Protein AF-A0A1I5VIM6-F1 (afdb_monomer_lite)

pLDDT: mean 73.92, std 21.59, range [34.12, 97.31]

Structure (mmCIF, N/CA/C/O backbone):
data_AF-A0A1I5VIM6-F1
#
_entry.id   AF-A0A1I5VIM6-F1
#
loop_
_atom_site.group_PDB
_atom_site.id
_atom_site.type_symbol
_atom_site.label_atom_id
_atom_site.label_alt_id
_atom_site.label_comp_id
_atom_site.label_asym_id
_atom_site.label_entity_id
_atom_site.label_seq_id
_atom_site.pdbx_PDB_ins_code
_atom_site.Cartn_x
_atom_site.Cartn_y
_atom_site.Cartn_z
_atom_site.occupancy
_atom_site.B_iso_or_equiv
_atom_site.auth_seq_id
_atom_site.auth_comp_id
_atom_site.auth_asym_id
_atom_site.auth_atom_id
_atom_site.pdbx_PDB_model_num
ATOM 1 N N . MET A 1 1 ? -7.276 3.120 16.517 1.00 84.69 1 MET A N 1
ATOM 2 C CA . MET A 1 1 ? -7.387 2.021 15.527 1.00 84.69 1 MET A CA 1
ATOM 3 C C . MET A 1 1 ? -6.104 1.206 15.593 1.00 84.69 1 MET A C 1
ATOM 5 O O . MET A 1 1 ? -5.106 1.748 16.045 1.00 84.69 1 MET A O 1
ATOM 9 N N . LYS A 1 2 ? -6.119 -0.068 15.201 1.00 88.75 2 LYS A N 1
ATOM 10 C CA . LYS A 1 2 ? -4.911 -0.875 14.999 1.00 88.75 2 LYS A CA 1
ATOM 11 C C . LYS A 1 2 ? -4.543 -0.821 13.518 1.00 88.75 2 LYS A C 1
ATOM 13 O O . LYS A 1 2 ? -5.418 -1.045 12.683 1.00 88.75 2 LYS A O 1
ATOM 18 N N . ALA A 1 3 ? -3.283 -0.518 13.225 1.00 92.56 3 ALA A N 1
ATOM 19 C CA . ALA A 1 3 ? -2.718 -0.629 11.888 1.00 92.56 3 ALA A CA 1
ATOM 20 C C . ALA A 1 3 ? -2.091 -2.015 11.710 1.00 92.56 3 ALA A C 1
ATOM 22 O O . ALA A 1 3 ? -1.462 -2.534 12.633 1.00 92.56 3 ALA A O 1
ATOM 23 N N . ILE A 1 4 ? -2.275 -2.598 10.534 1.00 93.94 4 ILE A N 1
ATOM 24 C CA . ILE A 1 4 ? -1.545 -3.764 10.049 1.00 93.94 4 ILE A CA 1
ATOM 25 C C . ILE A 1 4 ? -0.863 -3.317 8.773 1.00 93.94 4 ILE A C 1
ATOM 27 O O . ILE A 1 4 ? -1.531 -2.793 7.883 1.00 93.94 4 ILE A O 1
ATOM 31 N N . VAL A 1 5 ? 0.451 -3.475 8.714 1.00 94.44 5 VAL A N 1
ATOM 32 C CA . VAL A 1 5 ? 1.277 -3.005 7.607 1.00 94.44 5 VAL A CA 1
ATOM 33 C C . VAL A 1 5 ? 1.933 -4.215 6.971 1.00 94.44 5 VAL A C 1
ATOM 35 O O . VAL A 1 5 ? 2.454 -5.073 7.670 1.00 94.44 5 VAL A O 1
ATOM 38 N N . SER A 1 6 ? 1.922 -4.280 5.648 1.00 96.00 6 SER A N 1
ATOM 39 C CA . SER A 1 6 ? 2.756 -5.217 4.913 1.00 96.00 6 SER A CA 1
ATOM 40 C C . SER A 1 6 ? 3.332 -4.536 3.686 1.00 96.00 6 SER A C 1
ATOM 42 O O . SER A 1 6 ? 2.654 -3.735 3.036 1.00 96.00 6 SER A O 1
ATOM 44 N N . GLN A 1 7 ? 4.590 -4.844 3.389 1.00 95.00 7 GLN A N 1
ATOM 45 C CA . GLN A 1 7 ? 5.317 -4.247 2.283 1.00 95.00 7 GLN A CA 1
ATOM 46 C C . GLN A 1 7 ? 6.225 -5.282 1.606 1.00 95.00 7 GLN A C 1
ATOM 48 O O . GLN A 1 7 ? 6.807 -6.127 2.288 1.00 95.00 7 GLN A O 1
ATOM 53 N N . LEU A 1 8 ? 6.320 -5.215 0.276 1.00 92.69 8 LEU A N 1
ATOM 54 C CA . LEU A 1 8 ? 7.275 -5.958 -0.547 1.00 92.69 8 LEU A CA 1
ATOM 55 C C . LEU A 1 8 ? 7.907 -5.025 -1.593 1.00 92.69 8 LEU A C 1
ATOM 57 O O . LEU A 1 8 ? 7.161 -4.281 -2.224 1.00 92.69 8 LEU A O 1
ATOM 61 N N . PRO A 1 9 ? 9.226 -5.085 -1.825 1.00 91.00 9 PRO A N 1
ATOM 62 C CA . PRO A 1 9 ? 10.215 -5.819 -1.032 1.00 91.00 9 PRO A CA 1
ATOM 63 C C . PRO A 1 9 ? 10.276 -5.271 0.415 1.00 91.00 9 PRO A C 1
ATOM 65 O O . PRO A 1 9 ? 9.562 -4.312 0.741 1.00 91.00 9 PRO A O 1
ATOM 68 N N . PRO A 1 10 ? 11.052 -5.888 1.329 1.00 88.44 10 PRO A N 1
ATOM 69 C CA . PRO A 1 10 ? 11.246 -5.347 2.670 1.00 88.44 10 PRO A CA 1
ATOM 70 C C . PRO A 1 10 ? 11.600 -3.858 2.634 1.00 88.44 10 PRO A C 1
ATOM 72 O O . PRO A 1 10 ? 12.242 -3.383 1.702 1.00 88.44 10 PRO A O 1
ATOM 75 N N . ALA A 1 11 ? 11.202 -3.116 3.669 1.00 79.06 11 ALA A N 1
ATOM 76 C CA . ALA A 1 11 ? 11.231 -1.655 3.641 1.00 79.06 11 ALA A CA 1
ATOM 77 C C . ALA A 1 11 ? 12.605 -1.031 3.339 1.00 79.06 11 ALA A C 1
ATOM 79 O O . ALA A 1 11 ? 12.637 0.116 2.940 1.00 79.06 11 ALA A O 1
ATOM 80 N N . HIS A 1 12 ? 13.731 -1.727 3.513 1.00 80.81 12 HIS A N 1
ATOM 81 C CA . HIS A 1 12 ? 15.059 -1.193 3.177 1.00 80.81 12 HIS A CA 1
ATOM 82 C C . HIS A 1 12 ? 15.452 -1.381 1.701 1.00 80.81 12 HIS A C 1
ATOM 84 O O . HIS A 1 12 ? 16.364 -0.700 1.237 1.00 80.81 12 HIS A O 1
ATOM 90 N N . ASP A 1 13 ? 14.749 -2.249 0.971 1.00 85.44 13 ASP A N 1
ATOM 91 C CA . ASP A 1 13 ? 15.082 -2.654 -0.400 1.00 85.44 13 ASP A CA 1
ATOM 92 C C . ASP A 1 13 ? 14.225 -1.963 -1.472 1.00 85.44 13 ASP A C 1
ATOM 94 O O . ASP A 1 13 ? 14.556 -2.031 -2.654 1.00 85.44 13 ASP A O 1
ATOM 98 N N . GLY A 1 14 ? 13.127 -1.314 -1.073 1.00 84.94 14 GLY A N 1
ATOM 99 C CA . GLY A 1 14 ? 12.242 -0.567 -1.973 1.00 84.94 14 GLY A CA 1
ATOM 100 C C . GLY A 1 14 ? 12.456 0.945 -1.918 1.00 84.94 14 GLY A C 1
ATOM 101 O O . GLY A 1 14 ? 13.203 1.451 -1.075 1.00 84.94 14 GLY A O 1
ATOM 102 N N . ASP A 1 15 ? 11.724 1.674 -2.748 1.00 87.56 15 ASP A N 1
ATOM 103 C CA . ASP A 1 15 ? 11.517 3.124 -2.709 1.00 87.56 15 ASP A CA 1
ATOM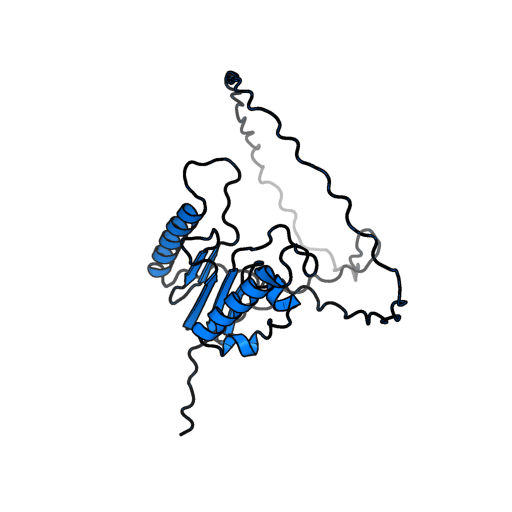 104 C C . ASP A 1 15 ? 10.157 3.502 -2.083 1.00 87.56 15 ASP A C 1
ATOM 106 O O . ASP A 1 15 ? 9.991 4.628 -1.601 1.00 87.56 15 ASP A O 1
ATOM 110 N N . ASP A 1 16 ? 9.209 2.564 -1.997 1.00 90.06 16 ASP A N 1
ATOM 111 C CA . ASP A 1 16 ? 7.975 2.759 -1.228 1.00 90.06 16 ASP A CA 1
ATOM 112 C C . ASP A 1 16 ? 8.258 2.742 0.275 1.00 90.06 16 ASP A C 1
ATOM 114 O O . ASP A 1 16 ? 9.067 1.956 0.774 1.00 90.06 16 ASP A O 1
ATOM 118 N N . ARG A 1 17 ? 7.573 3.577 1.054 1.00 91.69 17 ARG A N 1
ATOM 119 C CA . ARG A 1 17 ? 7.676 3.535 2.521 1.00 91.69 17 ARG A CA 1
ATOM 120 C C . ARG A 1 17 ? 6.315 3.615 3.154 1.00 91.69 17 ARG A C 1
ATOM 122 O O . ARG A 1 17 ? 5.531 4.510 2.854 1.00 91.69 17 ARG A O 1
ATOM 129 N N . VAL A 1 18 ? 6.074 2.723 4.101 1.00 92.12 18 VAL A N 1
ATOM 130 C CA . VAL A 1 18 ? 4.869 2.739 4.911 1.00 92.12 18 VAL A CA 1
ATOM 131 C C . VAL A 1 18 ? 5.243 2.803 6.382 1.00 92.12 18 VAL A C 1
ATOM 133 O O . VAL A 1 18 ? 5.957 1.952 6.904 1.00 92.12 18 VAL A O 1
ATOM 136 N N . LEU A 1 19 ? 4.726 3.816 7.066 1.00 91.25 19 LEU A N 1
ATOM 137 C CA . LEU A 1 19 ? 4.929 4.028 8.491 1.00 91.25 19 LEU A CA 1
ATOM 138 C C . LEU A 1 19 ? 3.571 4.171 9.161 1.00 91.25 19 LEU A C 1
ATOM 140 O O . LEU A 1 19 ? 2.710 4.919 8.699 1.00 91.25 19 LEU A O 1
ATOM 144 N N . ALA A 1 20 ? 3.386 3.476 10.277 1.00 90.88 20 ALA A N 1
ATOM 145 C CA . ALA A 1 20 ? 2.190 3.591 11.093 1.00 90.88 20 ALA A CA 1
ATOM 146 C C . ALA A 1 20 ? 2.539 4.139 12.477 1.00 90.88 20 ALA A C 1
ATOM 148 O O . ALA A 1 20 ? 3.561 3.798 13.071 1.00 90.88 20 ALA A O 1
ATOM 149 N N . THR A 1 21 ? 1.656 4.982 12.996 1.00 87.81 21 THR A N 1
ATOM 150 C CA . THR A 1 21 ? 1.648 5.439 14.386 1.00 87.81 21 THR A CA 1
ATOM 151 C C . THR A 1 21 ? 0.341 4.993 15.040 1.00 87.81 21 THR A C 1
ATOM 153 O O . THR A 1 21 ? -0.525 4.391 14.402 1.00 87.81 21 THR A O 1
ATOM 156 N N . SER A 1 22 ? 0.147 5.309 16.320 1.00 82.00 22 SER A N 1
ATOM 157 C CA . SER A 1 22 ? -1.141 5.077 16.987 1.00 82.00 22 SER A CA 1
ATOM 158 C C . SER A 1 22 ? -2.296 5.902 16.392 1.00 82.00 22 SER A C 1
ATOM 160 O O . SER A 1 22 ? -3.463 5.572 16.623 1.00 82.00 22 SER A O 1
ATOM 162 N N . ARG A 1 23 ? -1.986 6.968 15.636 1.00 81.38 23 ARG A N 1
ATOM 163 C CA . ARG A 1 23 ? -2.950 7.968 15.146 1.00 81.38 23 ARG A CA 1
ATOM 164 C C . ARG A 1 23 ? -2.917 8.208 13.637 1.00 81.38 23 ARG A C 1
ATOM 166 O O . ARG A 1 23 ? -3.886 8.738 13.106 1.00 81.38 23 ARG A O 1
ATOM 173 N N . ALA A 1 24 ? -1.839 7.842 12.955 1.00 87.81 24 ALA A N 1
ATOM 174 C CA . ALA A 1 24 ? -1.634 8.170 11.552 1.00 87.81 24 ALA A CA 1
ATOM 175 C C . ALA A 1 24 ? -0.980 7.020 10.788 1.00 87.81 24 ALA A C 1
ATOM 177 O O . ALA A 1 24 ? -0.289 6.176 11.358 1.00 87.81 24 ALA A O 1
ATOM 178 N N . VAL A 1 25 ? -1.180 7.034 9.476 1.00 91.19 25 VAL A N 1
ATOM 179 C CA . VAL A 1 25 ? -0.428 6.230 8.515 1.00 91.19 25 VAL A CA 1
ATOM 180 C C . VAL A 1 25 ? 0.190 7.197 7.527 1.00 91.19 25 VAL A C 1
ATOM 182 O O . VAL A 1 25 ? -0.490 8.087 7.021 1.00 91.19 25 VAL A O 1
ATOM 185 N N . ILE A 1 26 ? 1.478 7.022 7.275 1.00 93.12 26 ILE A N 1
ATOM 186 C CA . ILE A 1 26 ? 2.239 7.773 6.290 1.00 93.12 26 ILE A CA 1
ATOM 187 C C . ILE A 1 26 ? 2.652 6.766 5.225 1.00 93.12 26 ILE A C 1
ATOM 189 O O . ILE A 1 26 ? 3.297 5.767 5.541 1.00 93.12 26 ILE A O 1
ATOM 193 N N . GLN A 1 27 ? 2.267 7.021 3.979 1.00 93.69 27 GLN A N 1
ATOM 194 C CA . GLN A 1 27 ? 2.709 6.243 2.831 1.00 93.69 27 GLN A CA 1
ATOM 195 C C . GLN A 1 27 ? 3.425 7.161 1.854 1.00 93.69 27 GLN A C 1
ATOM 197 O O . GLN A 1 27 ? 2.898 8.205 1.471 1.00 93.69 27 GLN A O 1
ATOM 202 N N . PHE A 1 28 ? 4.611 6.738 1.454 1.00 93.62 28 PHE A N 1
ATOM 203 C CA . PHE A 1 28 ? 5.340 7.283 0.332 1.00 93.62 28 PHE A CA 1
ATOM 204 C C . PHE A 1 28 ? 5.260 6.273 -0.808 1.00 93.62 28 PHE A C 1
ATOM 206 O O . PHE A 1 28 ? 5.635 5.117 -0.622 1.00 93.62 28 PHE A O 1
ATOM 213 N N . ASP A 1 29 ? 4.728 6.726 -1.938 1.00 89.88 29 ASP A N 1
ATOM 214 C CA . ASP A 1 29 ? 4.476 5.947 -3.152 1.00 89.88 29 ASP A CA 1
ATOM 215 C C . ASP A 1 29 ? 5.476 6.410 -4.222 1.00 89.88 29 ASP A C 1
ATOM 217 O O . ASP A 1 29 ? 5.452 7.580 -4.620 1.00 89.88 29 ASP A O 1
ATOM 221 N N . GLY A 1 30 ? 6.408 5.540 -4.616 1.00 86.69 30 GLY A N 1
ATOM 222 C CA . GLY A 1 30 ? 7.381 5.794 -5.681 1.00 86.69 30 GLY A CA 1
ATOM 223 C C . GLY A 1 30 ? 8.311 6.987 -5.437 1.00 86.69 30 GLY A C 1
ATOM 224 O O . GLY A 1 30 ? 8.442 7.868 -6.301 1.00 86.69 30 GLY A O 1
ATOM 225 N N . VAL A 1 31 ? 8.969 7.052 -4.271 1.00 89.69 31 VAL A N 1
ATOM 226 C CA . VAL A 1 31 ? 9.921 8.139 -3.986 1.00 89.69 31 VAL A CA 1
ATOM 227 C C . VAL A 1 31 ? 11.061 8.088 -4.990 1.00 89.69 31 VAL A C 1
ATOM 229 O O . VAL A 1 31 ? 11.827 7.137 -5.052 1.00 89.69 31 VAL A O 1
ATOM 232 N N . SER A 1 32 ? 11.193 9.145 -5.782 1.00 90.19 32 SER A N 1
ATOM 233 C CA . SER A 1 32 ? 12.193 9.229 -6.840 1.00 90.19 32 SER A CA 1
ATOM 234 C C . SER A 1 32 ? 12.822 10.615 -6.886 1.00 90.19 32 SER A C 1
ATOM 236 O O . SER A 1 32 ? 12.231 11.617 -6.474 1.00 90.19 32 SER A O 1
ATOM 238 N N . ALA A 1 33 ? 14.053 10.684 -7.389 1.00 89.94 33 ALA A N 1
ATOM 239 C CA . ALA A 1 33 ? 14.739 11.943 -7.629 1.00 89.94 33 ALA A CA 1
ATOM 240 C C . ALA A 1 33 ? 14.633 12.330 -9.108 1.00 89.94 33 ALA A C 1
ATOM 242 O O . ALA A 1 33 ? 14.985 11.554 -9.993 1.00 89.94 33 ALA A O 1
ATOM 243 N N . PHE A 1 34 ? 14.187 13.558 -9.384 1.00 87.69 34 PHE A N 1
ATOM 244 C CA . PHE A 1 34 ? 14.089 14.070 -10.758 1.00 87.69 34 PHE A CA 1
ATOM 245 C C . PHE A 1 34 ? 15.464 14.293 -11.417 1.00 87.69 34 PHE A C 1
ATOM 247 O O . PHE A 1 34 ? 15.600 14.232 -12.637 1.00 87.69 34 PHE A O 1
ATOM 254 N N . VAL A 1 35 ? 16.490 14.558 -10.607 1.00 92.62 35 VAL A N 1
ATOM 255 C CA . VAL A 1 35 ? 17.885 14.712 -11.035 1.00 92.62 35 VAL A CA 1
ATOM 256 C C . VAL A 1 35 ? 18.773 13.784 -10.214 1.00 92.62 35 VAL A C 1
ATOM 258 O O . VAL A 1 35 ? 18.399 13.445 -9.090 1.00 92.62 35 VAL A O 1
ATOM 261 N N . PRO A 1 36 ? 19.959 13.399 -10.717 1.00 92.50 36 PRO A N 1
ATOM 262 C CA . PRO A 1 36 ? 20.928 12.683 -9.903 1.00 92.50 36 PRO A CA 1
ATOM 263 C C . PRO A 1 36 ? 21.244 13.477 -8.633 1.00 92.50 36 PRO A C 1
ATOM 265 O O . PRO A 1 36 ? 21.694 14.622 -8.694 1.00 92.50 36 PRO A O 1
ATOM 268 N N . VAL A 1 37 ? 21.001 12.858 -7.484 1.00 94.44 37 VAL A N 1
ATOM 269 C CA . VAL A 1 37 ? 21.304 13.395 -6.156 1.00 94.44 37 VAL A CA 1
ATOM 270 C C . VAL A 1 37 ? 22.197 12.399 -5.418 1.00 94.44 37 VAL A C 1
ATOM 272 O O . VAL A 1 37 ? 22.124 11.201 -5.688 1.00 94.44 37 VAL A O 1
ATOM 275 N N . PRO A 1 38 ? 23.053 12.854 -4.487 1.00 93.75 38 PRO A N 1
ATOM 276 C CA . PRO A 1 38 ? 23.960 11.964 -3.760 1.00 93.75 38 PRO A CA 1
ATOM 277 C C . PRO A 1 38 ? 23.255 11.110 -2.692 1.00 93.75 38 PRO A C 1
ATOM 279 O O . PRO A 1 38 ? 23.900 10.283 -2.054 1.00 93.75 38 PRO A O 1
ATOM 282 N N . VAL A 1 39 ? 21.956 11.321 -2.467 1.00 93.56 39 VAL A N 1
ATOM 283 C CA . VAL A 1 39 ? 21.162 10.615 -1.459 1.00 93.56 39 VAL A CA 1
ATOM 284 C C . VAL A 1 39 ? 20.171 9.692 -2.169 1.00 93.56 39 VAL A C 1
ATOM 286 O O . VAL A 1 39 ? 19.356 10.192 -2.945 1.00 93.56 39 VAL A O 1
ATOM 289 N N . PRO A 1 40 ? 20.202 8.374 -1.917 1.00 91.88 40 PRO A N 1
ATOM 290 C CA . PRO A 1 40 ? 19.201 7.457 -2.454 1.00 91.88 40 PRO A CA 1
ATOM 291 C C . PRO A 1 40 ? 17.770 7.871 -2.051 1.00 91.88 40 PRO A C 1
ATOM 293 O O . PRO A 1 40 ? 17.564 8.211 -0.881 1.00 91.88 40 PRO A O 1
ATOM 296 N N . PRO A 1 41 ? 16.778 7.826 -2.963 1.00 90.81 41 PRO A N 1
ATOM 297 C CA . PRO A 1 41 ? 15.383 8.171 -2.661 1.00 90.81 41 PRO A CA 1
ATOM 298 C C . PRO A 1 41 ? 14.796 7.399 -1.469 1.00 90.81 41 PRO A C 1
ATOM 300 O O . PRO A 1 41 ? 14.265 8.018 -0.549 1.00 90.81 41 PRO A O 1
ATOM 303 N N . ALA A 1 42 ? 15.018 6.084 -1.420 1.00 89.50 42 ALA A N 1
ATOM 304 C CA . ALA A 1 42 ? 14.791 5.210 -0.268 1.00 89.50 42 ALA A CA 1
ATOM 305 C C . ALA A 1 42 ? 15.218 5.811 1.089 1.00 89.50 42 ALA A C 1
ATOM 307 O O . ALA A 1 42 ? 14.437 5.852 2.042 1.00 89.50 42 ALA A O 1
ATOM 308 N N . ARG A 1 43 ? 16.453 6.328 1.175 1.00 92.19 43 ARG A N 1
ATOM 309 C CA . ARG A 1 43 ? 16.995 6.928 2.405 1.00 92.19 43 ARG A CA 1
ATOM 310 C C . ARG A 1 43 ? 16.299 8.242 2.745 1.00 92.19 43 ARG A C 1
ATOM 312 O O . ARG A 1 43 ? 16.033 8.515 3.908 1.00 92.19 43 ARG A O 1
ATOM 319 N N . TYR A 1 44 ? 15.990 9.058 1.739 1.00 92.12 44 TYR A N 1
ATOM 320 C CA . TYR A 1 44 ? 15.226 10.288 1.951 1.00 92.12 44 TYR A CA 1
ATOM 321 C C . TYR A 1 44 ? 13.829 9.995 2.514 1.00 92.12 44 TYR A C 1
ATOM 323 O O . TYR A 1 44 ? 13.402 10.649 3.464 1.00 92.12 44 TYR A O 1
ATOM 331 N N . ALA A 1 45 ? 13.138 8.999 1.954 1.00 92.38 45 ALA A N 1
ATOM 332 C CA . ALA A 1 45 ? 11.813 8.580 2.398 1.00 92.38 45 ALA A CA 1
ATOM 333 C C . ALA A 1 45 ? 11.823 8.095 3.857 1.00 92.38 45 ALA A C 1
ATOM 335 O O . ALA A 1 45 ? 10.926 8.431 4.630 1.00 92.38 45 ALA A O 1
ATOM 336 N N . GLU A 1 46 ? 12.858 7.348 4.242 1.00 92.06 46 GLU A N 1
ATOM 337 C CA . GLU A 1 46 ? 13.057 6.876 5.612 1.00 92.06 46 GLU A CA 1
ATOM 338 C C . GLU A 1 46 ? 13.273 8.033 6.603 1.00 92.06 46 GLU A C 1
ATOM 340 O O . GLU A 1 46 ? 12.541 8.137 7.587 1.00 92.06 46 GLU A O 1
ATOM 345 N N . GLU A 1 47 ? 14.205 8.946 6.316 1.00 94.75 47 GLU A N 1
ATOM 346 C CA . GLU A 1 47 ? 14.525 10.096 7.181 1.00 94.75 47 GLU A CA 1
ATOM 347 C C . GLU A 1 47 ? 13.340 11.070 7.318 1.00 94.75 47 GLU A C 1
ATOM 349 O O . GLU A 1 47 ? 12.985 11.509 8.420 1.00 94.75 47 GLU A O 1
ATOM 354 N N . LEU A 1 48 ? 12.681 11.392 6.197 1.00 93.75 48 LEU A N 1
ATOM 355 C CA . LEU A 1 48 ? 11.488 12.239 6.194 1.00 93.75 48 LEU A CA 1
ATOM 356 C C . LEU A 1 48 ? 10.342 11.562 6.948 1.00 93.75 48 LEU A C 1
ATOM 358 O O . LEU A 1 48 ? 9.676 12.195 7.766 1.00 93.75 48 LEU A O 1
ATOM 362 N N . GLY A 1 49 ? 10.116 10.277 6.687 1.00 93.06 49 GLY A N 1
ATOM 363 C CA . GLY A 1 49 ? 9.076 9.499 7.338 1.00 93.06 49 GLY A CA 1
ATOM 364 C C . GLY A 1 49 ? 9.275 9.388 8.849 1.00 93.06 49 GLY A C 1
ATOM 365 O O . GLY A 1 49 ? 8.319 9.584 9.601 1.00 93.06 49 GLY A O 1
ATOM 366 N N . GLY A 1 50 ? 10.509 9.147 9.300 1.00 93.25 50 GLY A N 1
ATOM 367 C CA . GLY A 1 50 ? 10.879 9.171 10.715 1.00 93.25 50 GLY A CA 1
ATOM 368 C C . GLY A 1 50 ? 10.590 10.530 11.350 1.00 93.25 50 GLY A C 1
ATOM 369 O O . GLY A 1 50 ? 9.880 10.606 12.350 1.00 93.25 50 GLY A O 1
ATOM 370 N N . SER A 1 51 ? 11.020 11.611 10.697 1.00 94.12 51 SER A N 1
ATOM 371 C CA . SER A 1 51 ? 10.770 12.981 11.163 1.00 94.12 51 SER A CA 1
ATOM 372 C C . SER A 1 51 ? 9.273 13.305 11.275 1.00 94.12 51 SER A C 1
ATOM 374 O O . SER A 1 51 ? 8.832 13.876 12.275 1.00 94.12 51 SER A O 1
ATOM 376 N N . LEU A 1 52 ? 8.470 12.918 10.276 1.00 92.25 52 LEU A N 1
ATOM 377 C CA . LEU A 1 52 ? 7.015 13.104 10.287 1.00 92.25 52 LEU A CA 1
ATOM 378 C C . LEU A 1 52 ? 6.343 12.273 11.380 1.00 92.25 52 LEU A C 1
ATOM 380 O O . LEU A 1 52 ? 5.466 12.780 12.076 1.00 92.25 52 LEU A O 1
ATOM 384 N N . ARG A 1 53 ? 6.757 11.016 11.559 1.00 91.69 53 ARG A N 1
ATOM 385 C CA . ARG A 1 53 ? 6.265 10.151 12.637 1.00 91.69 53 ARG A CA 1
ATOM 386 C C . ARG A 1 53 ? 6.531 10.776 14.003 1.00 91.69 53 ARG A C 1
ATOM 388 O O . ARG A 1 53 ? 5.616 10.840 14.821 1.00 91.69 53 ARG A O 1
ATOM 395 N N . ASP A 1 54 ? 7.751 11.242 14.238 1.00 90.75 54 ASP A N 1
ATOM 396 C CA . ASP A 1 54 ? 8.162 11.811 15.521 1.00 90.75 54 ASP A CA 1
ATOM 397 C C . ASP A 1 54 ? 7.465 13.152 15.790 1.00 90.75 54 ASP A C 1
ATOM 399 O O . ASP A 1 54 ? 7.140 13.486 16.932 1.00 90.75 54 ASP A O 1
ATOM 403 N N . TRP A 1 55 ? 7.196 13.933 14.742 1.00 89.62 55 TRP A N 1
ATOM 404 C CA . TRP A 1 55 ? 6.376 15.139 14.837 1.00 89.62 55 TRP A CA 1
ATOM 405 C C . TRP A 1 55 ? 4.913 14.813 15.184 1.00 89.62 55 TRP A C 1
ATOM 407 O O . TRP A 1 55 ? 4.400 15.325 16.178 1.00 89.62 55 TRP A O 1
ATOM 417 N N . LEU A 1 56 ? 4.278 13.882 14.462 1.00 87.69 56 LEU A N 1
ATOM 418 C CA . LEU A 1 56 ? 2.906 13.420 14.736 1.00 87.69 56 LEU A CA 1
ATOM 419 C C . LEU A 1 56 ? 2.760 12.735 16.104 1.00 87.69 56 LEU A C 1
ATOM 421 O O . LEU A 1 56 ? 1.667 12.690 16.667 1.00 87.69 56 LEU A O 1
ATOM 425 N N . GLY A 1 57 ? 3.843 12.166 16.638 1.00 87.50 57 GLY A N 1
ATOM 426 C CA . GLY A 1 57 ? 3.873 11.591 17.981 1.00 87.50 57 GLY A CA 1
ATOM 427 C C . GLY A 1 57 ? 3.830 12.646 19.090 1.00 87.50 57 GLY A C 1
ATOM 428 O O . GLY A 1 57 ? 3.249 12.383 20.143 1.00 87.50 57 GLY A O 1
ATOM 429 N N . ARG A 1 58 ? 4.416 13.828 18.853 1.00 86.75 58 ARG A N 1
ATOM 430 C CA . ARG A 1 58 ? 4.485 14.939 19.818 1.00 86.75 58 ARG A CA 1
ATOM 431 C C . ARG A 1 58 ? 3.231 15.811 19.798 1.00 86.75 58 ARG A C 1
ATOM 433 O O . ARG A 1 58 ? 2.695 16.132 20.854 1.00 86.75 58 ARG A O 1
ATOM 440 N N . GLU A 1 59 ? 2.735 16.145 18.612 1.00 77.00 59 GLU A N 1
ATOM 441 C CA . GLU A 1 59 ? 1.571 17.017 18.422 1.00 77.00 59 GLU A CA 1
ATOM 442 C C . GLU A 1 59 ? 0.267 16.205 18.475 1.00 77.00 59 GLU A C 1
ATOM 444 O O . GLU A 1 59 ? -0.372 15.927 17.462 1.00 77.00 59 GLU A O 1
ATOM 449 N N . SER A 1 60 ? -0.123 15.762 19.675 1.00 61.16 60 SER A N 1
ATOM 450 C CA . SER A 1 60 ? -1.253 14.833 19.844 1.00 61.16 60 SER A CA 1
ATOM 451 C C . SER A 1 60 ? -2.633 15.440 19.539 1.00 61.16 60 SER A C 1
ATOM 453 O O . SER A 1 60 ? -3.584 14.690 19.309 1.00 61.16 60 SER A O 1
ATOM 455 N N . GLU A 1 61 ? -2.720 16.775 19.514 1.00 59.19 61 GLU A N 1
ATOM 456 C CA . GLU A 1 61 ? -3.945 17.545 19.253 1.00 59.19 61 GLU A CA 1
ATOM 457 C C . GLU A 1 61 ? -3.925 18.318 17.932 1.00 59.19 61 GLU A C 1
ATOM 459 O O . GLU A 1 61 ? -4.894 19.009 17.622 1.00 59.19 61 GLU A O 1
ATOM 464 N N . ALA A 1 62 ? -2.859 18.206 17.132 1.00 55.69 62 ALA A N 1
ATOM 465 C CA . ALA A 1 62 ? -2.859 18.825 15.817 1.00 55.69 62 ALA A CA 1
ATOM 466 C C . ALA A 1 62 ? -3.947 18.165 14.964 1.00 55.69 62 ALA A C 1
ATOM 468 O O . ALA A 1 62 ? -3.824 17.022 14.516 1.00 55.69 62 ALA A O 1
ATOM 469 N N . GLU A 1 63 ? -5.041 18.897 14.771 1.00 50.91 63 GLU A N 1
ATOM 470 C CA . GLU A 1 63 ? -6.106 18.512 13.868 1.00 50.91 63 GLU A CA 1
ATOM 471 C C . GLU A 1 63 ? -5.486 18.409 12.473 1.00 50.91 63 GLU A C 1
ATOM 473 O O . GLU A 1 63 ? -5.038 19.402 11.892 1.00 50.91 63 GLU A O 1
ATOM 478 N N . LEU A 1 64 ? -5.381 17.184 11.948 1.00 47.16 64 LEU A N 1
ATOM 479 C CA . LEU A 1 64 ? -4.987 16.999 10.559 1.00 47.16 64 LEU A CA 1
ATOM 480 C C . LEU A 1 64 ? -5.999 17.791 9.722 1.00 47.16 64 LEU A C 1
ATOM 482 O O . LEU A 1 64 ? -7.202 17.541 9.863 1.00 47.16 64 LEU A O 1
ATOM 486 N N . PRO A 1 65 ? -5.562 18.746 8.880 1.00 46.12 65 PRO A N 1
ATOM 487 C CA . PRO A 1 65 ? -6.487 19.511 8.062 1.00 46.12 65 PRO A CA 1
ATOM 488 C C . PRO A 1 65 ? -7.363 18.528 7.295 1.00 46.12 65 PRO A C 1
ATOM 490 O O . PRO A 1 65 ? -6.851 17.558 6.733 1.00 46.12 65 PRO A O 1
ATOM 493 N N . THR A 1 66 ? -8.681 18.740 7.329 1.00 39.19 66 THR A N 1
ATOM 494 C CA . THR A 1 66 ? -9.654 17.820 6.737 1.00 39.19 66 THR A CA 1
ATOM 495 C C . THR A 1 66 ? -9.290 17.591 5.275 1.00 39.19 66 THR A C 1
ATOM 497 O O . THR A 1 66 ? -9.518 18.450 4.421 1.00 39.19 66 THR A O 1
ATOM 500 N N . VAL A 1 67 ? -8.695 16.436 4.975 1.00 38.19 67 VAL A N 1
ATOM 501 C CA . VAL A 1 67 ? -8.421 16.054 3.595 1.00 38.19 67 VAL A CA 1
ATOM 502 C C . VAL A 1 67 ? -9.785 15.711 3.003 1.00 38.19 67 VAL A C 1
ATOM 504 O O . VAL A 1 67 ? -10.472 14.841 3.549 1.00 38.19 67 VAL A O 1
ATOM 507 N N . PRO A 1 68 ? -10.252 16.405 1.948 1.00 36.38 68 PRO A N 1
ATOM 508 C CA . PRO A 1 68 ? -11.505 16.035 1.312 1.00 36.38 68 PRO A CA 1
ATOM 509 C C . PRO A 1 68 ? -11.414 14.561 0.925 1.00 36.38 68 PRO A C 1
ATOM 511 O O . PRO A 1 68 ? -10.393 14.135 0.392 1.00 36.38 68 PRO A O 1
ATOM 514 N N . ALA A 1 69 ? -12.455 13.777 1.215 1.00 36.00 69 ALA A N 1
ATOM 515 C CA . ALA A 1 69 ? -12.528 12.391 0.777 1.00 36.00 69 ALA A CA 1
ATOM 516 C C . ALA A 1 69 ? -12.454 12.370 -0.756 1.00 36.00 69 ALA A C 1
ATOM 518 O O . ALA A 1 69 ? -13.448 12.602 -1.447 1.00 36.00 69 ALA A O 1
ATOM 519 N N . VAL A 1 70 ? -11.254 12.165 -1.295 1.00 36.62 70 VAL A N 1
ATOM 520 C CA . VAL A 1 70 ? -11.055 12.011 -2.725 1.00 36.62 70 VAL A CA 1
ATOM 521 C C . VAL A 1 70 ? -11.393 10.561 -3.035 1.00 36.62 70 VAL A C 1
ATOM 523 O O . VAL A 1 70 ? -10.587 9.655 -2.849 1.00 36.62 70 VAL A O 1
ATOM 526 N N . GLU A 1 71 ? -12.628 10.331 -3.472 1.00 40.34 71 GLU A N 1
ATOM 527 C CA . GLU A 1 71 ? -13.048 9.050 -4.031 1.00 40.34 71 GLU A CA 1
ATOM 528 C C . GLU A 1 71 ? -12.249 8.834 -5.335 1.00 40.34 71 GLU A C 1
ATOM 530 O O . GLU A 1 71 ? -12.659 9.236 -6.421 1.00 40.34 71 GLU A O 1
ATOM 535 N N . HIS A 1 72 ? -11.080 8.193 -5.261 1.00 42.94 72 HIS A N 1
ATOM 536 C CA . HIS A 1 72 ? -10.436 7.564 -6.423 1.00 42.94 72 HIS A CA 1
ATOM 537 C C . HIS A 1 72 ? -11.096 6.208 -6.719 1.00 42.94 72 HIS A C 1
ATOM 539 O O . HIS A 1 72 ? -10.451 5.195 -6.975 1.00 42.94 72 HIS A O 1
ATOM 545 N N . GLY A 1 73 ? -12.429 6.185 -6.685 1.00 34.12 73 GLY A N 1
ATOM 546 C CA . GLY A 1 73 ? -13.220 5.097 -7.226 1.00 34.12 73 GLY A CA 1
ATOM 547 C C . GLY A 1 73 ? -13.275 5.262 -8.737 1.00 34.12 73 GLY A C 1
ATOM 548 O O . GLY A 1 73 ? -14.099 6.012 -9.256 1.00 34.12 73 GLY A O 1
ATOM 549 N N . HIS A 1 74 ? -12.404 4.566 -9.468 1.00 40.16 74 HIS A N 1
ATOM 550 C CA . HIS A 1 74 ? -12.681 4.318 -10.880 1.00 40.16 74 HIS A CA 1
ATOM 551 C C . HIS A 1 74 ? -14.056 3.624 -10.941 1.00 40.16 74 HIS A C 1
ATOM 553 O O . HIS A 1 74 ? -14.251 2.656 -10.199 1.00 40.16 74 HIS A O 1
ATOM 559 N N . PRO A 1 75 ? -15.025 4.102 -11.751 1.00 36.12 75 PRO A N 1
ATOM 560 C CA . PRO A 1 75 ? -16.319 3.439 -11.863 1.00 36.12 75 PRO A CA 1
ATOM 561 C C . PRO A 1 75 ? -16.102 1.954 -12.173 1.00 36.12 75 PRO A C 1
ATOM 563 O O . PRO A 1 75 ? -15.171 1.639 -12.924 1.00 36.12 75 PRO A O 1
ATOM 566 N N . PRO A 1 76 ? -16.930 1.047 -11.619 1.00 36.81 76 PRO A N 1
ATOM 567 C CA . PRO A 1 76 ? -16.797 -0.379 -11.873 1.00 36.81 76 PRO A CA 1
ATOM 568 C C . PRO A 1 76 ? -16.723 -0.589 -13.381 1.00 36.81 76 PRO A C 1
ATOM 570 O O . PRO A 1 76 ? -17.571 -0.089 -14.132 1.00 36.81 76 PRO A O 1
ATOM 573 N N . ALA A 1 77 ? -15.661 -1.262 -13.826 1.00 38.47 77 ALA A N 1
ATOM 574 C CA . ALA A 1 77 ? -15.491 -1.601 -15.224 1.00 38.47 77 ALA A CA 1
ATOM 575 C C . ALA A 1 77 ? -16.767 -2.317 -15.664 1.00 38.47 77 ALA A C 1
ATOM 577 O O . ALA A 1 77 ? -17.101 -3.382 -15.145 1.00 38.47 77 ALA A O 1
ATOM 578 N N . ARG A 1 78 ? -17.519 -1.708 -16.590 1.00 36.03 78 ARG A N 1
ATOM 579 C CA . ARG A 1 78 ? -18.613 -2.403 -17.262 1.00 36.03 78 ARG A CA 1
ATOM 580 C C . ARG A 1 78 ? -17.990 -3.650 -17.866 1.00 36.03 78 ARG A C 1
ATOM 582 O O . ARG A 1 78 ? -17.197 -3.540 -18.800 1.00 36.03 78 ARG A O 1
ATOM 589 N N . THR A 1 79 ? -18.322 -4.810 -17.319 1.00 38.50 79 THR A N 1
ATOM 590 C CA . THR A 1 79 ? -17.969 -6.101 -17.889 1.00 38.50 79 THR A CA 1
ATOM 591 C C . THR A 1 79 ? -18.641 -6.175 -19.254 1.00 38.50 79 THR A C 1
ATOM 593 O O . THR A 1 79 ? -19.798 -6.561 -19.402 1.00 38.50 79 THR A O 1
ATOM 596 N N . ARG A 1 80 ? -17.931 -5.735 -20.298 1.00 39.28 80 ARG A N 1
ATOM 597 C CA . ARG A 1 80 ? -18.271 -6.126 -21.661 1.00 39.28 80 ARG A CA 1
ATOM 598 C C . ARG A 1 80 ? -18.147 -7.642 -21.665 1.00 39.28 80 ARG A C 1
ATOM 600 O O . ARG A 1 80 ? -17.040 -8.161 -21.558 1.00 39.28 80 ARG A O 1
ATOM 607 N N . ARG A 1 81 ? -19.287 -8.334 -21.745 1.00 36.66 81 ARG A N 1
ATOM 608 C CA . ARG A 1 81 ? -19.352 -9.725 -22.194 1.00 36.66 81 ARG A CA 1
ATOM 609 C C . ARG A 1 81 ? -18.540 -9.794 -23.484 1.00 36.66 81 ARG A C 1
ATOM 611 O O . ARG A 1 81 ? -18.967 -9.292 -24.519 1.00 36.66 81 ARG A O 1
ATOM 618 N N . VAL A 1 82 ? -17.327 -10.322 -23.386 1.00 42.06 82 VAL A N 1
ATOM 619 C CA . VAL A 1 82 ? -16.553 -10.713 -24.553 1.00 42.06 82 VAL A CA 1
ATOM 620 C C . VAL A 1 82 ? -17.226 -11.985 -25.039 1.00 42.06 82 VAL A C 1
ATOM 622 O O . VAL A 1 82 ? -17.102 -13.029 -24.398 1.00 42.06 82 VAL A O 1
ATOM 625 N N . ASP A 1 83 ? -17.987 -11.881 -26.127 1.00 43.75 83 ASP A N 1
ATOM 626 C CA . ASP A 1 83 ? -18.407 -13.054 -26.884 1.00 43.75 83 ASP A CA 1
ATOM 627 C C . ASP A 1 83 ? -17.142 -13.796 -27.314 1.00 43.75 83 ASP A C 1
ATOM 629 O O . ASP A 1 83 ? -16.399 -13.367 -28.201 1.00 43.75 83 ASP A O 1
ATOM 633 N N . ARG A 1 84 ? -16.867 -14.907 -26.627 1.00 40.00 84 ARG A N 1
ATOM 634 C CA . ARG A 1 84 ? -15.825 -15.857 -27.000 1.00 40.00 84 ARG A CA 1
ATOM 635 C C . ARG A 1 84 ? -16.253 -16.516 -28.307 1.00 40.00 84 ARG A C 1
ATOM 637 O O . ARG A 1 84 ? -16.934 -17.537 -28.299 1.00 40.00 84 ARG A O 1
ATOM 644 N N . ARG A 1 85 ? -15.852 -15.939 -29.441 1.00 50.88 85 ARG A N 1
ATOM 645 C CA . ARG A 1 85 ? -15.823 -16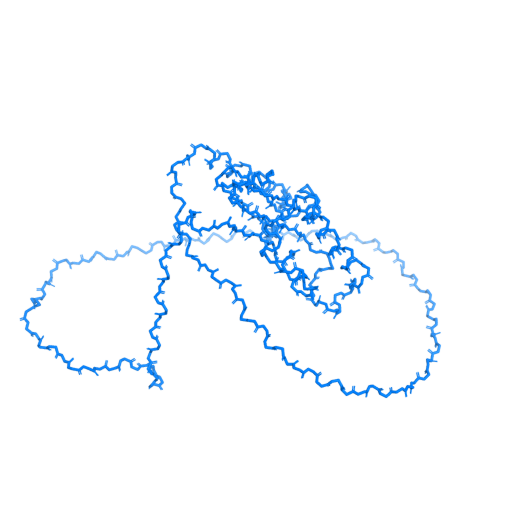.690 -30.699 1.00 50.88 85 ARG A CA 1
ATOM 646 C C . ARG A 1 85 ? -14.770 -17.802 -30.577 1.00 50.88 85 ARG A C 1
ATOM 648 O O . ARG A 1 85 ? -13.678 -17.533 -30.074 1.00 50.88 85 ARG A O 1
ATOM 655 N N . PRO A 1 86 ? -15.072 -19.034 -31.012 1.00 47.91 86 PRO A N 1
ATOM 656 C CA . PRO A 1 86 ? -14.111 -20.129 -30.985 1.00 47.91 86 PRO A CA 1
ATOM 657 C C . PRO A 1 86 ? -12.925 -19.826 -31.910 1.00 47.91 86 PRO A C 1
ATOM 659 O O . PRO A 1 86 ? -13.099 -19.429 -33.062 1.00 47.91 86 PRO A O 1
ATOM 662 N N . HIS A 1 87 ? -11.711 -20.006 -31.388 1.00 48.00 87 HIS A N 1
ATOM 663 C CA . HIS A 1 87 ? -10.474 -19.921 -32.161 1.00 48.00 87 HIS A CA 1
ATOM 664 C C . HIS A 1 87 ? -10.386 -21.108 -33.139 1.00 48.00 87 HIS A C 1
ATOM 666 O O . HIS A 1 87 ? -10.609 -22.248 -32.718 1.00 48.00 87 HIS A O 1
ATOM 672 N N . PRO A 1 88 ? -10.033 -20.891 -34.419 1.00 52.34 88 PRO A N 1
ATOM 673 C CA . PRO A 1 88 ? -9.781 -21.985 -35.343 1.00 52.34 88 PRO A CA 1
ATOM 674 C C . PRO A 1 88 ? -8.492 -22.721 -34.957 1.00 52.34 88 PRO A C 1
ATOM 676 O O . PRO A 1 88 ? -7.444 -22.117 -34.722 1.00 52.34 88 PRO A O 1
ATOM 679 N N . ARG A 1 89 ? -8.595 -24.050 -34.886 1.00 52.91 89 ARG A N 1
ATOM 680 C CA . ARG A 1 89 ? -7.470 -24.971 -34.715 1.00 52.91 89 ARG A CA 1
ATOM 681 C C . ARG A 1 89 ? -6.586 -24.953 -35.965 1.00 52.91 89 ARG A C 1
ATOM 683 O O . ARG A 1 89 ? -7.097 -25.071 -37.072 1.00 52.91 89 ARG A O 1
ATOM 690 N N . GLY A 1 90 ? -5.272 -24.940 -35.748 1.00 48.09 90 GLY A N 1
ATOM 691 C CA . GLY A 1 90 ? -4.297 -25.504 -36.681 1.00 48.09 90 GLY A CA 1
ATOM 692 C C . GLY A 1 90 ? -3.513 -24.495 -37.515 1.00 48.09 90 GLY A C 1
ATOM 693 O O . GLY A 1 90 ? -3.900 -24.164 -38.629 1.00 48.09 90 GLY A O 1
ATOM 694 N N . GLN A 1 91 ? -2.324 -24.126 -37.036 1.00 51.47 91 GLN A N 1
ATOM 695 C CA . GLN A 1 91 ? -1.180 -23.941 -37.929 1.00 51.47 91 GLN A CA 1
ATOM 696 C C . GLN A 1 91 ? 0.034 -24.690 -37.362 1.00 51.47 91 GLN A C 1
ATOM 698 O O . GLN A 1 91 ? 0.312 -24.568 -36.168 1.00 51.47 91 GLN A O 1
ATOM 703 N N . PRO A 1 92 ? 0.745 -25.485 -38.180 1.00 58.75 92 PRO A N 1
ATOM 704 C CA . PRO A 1 92 ? 1.922 -26.215 -37.737 1.00 58.75 92 PRO A CA 1
ATOM 705 C C . PRO A 1 92 ? 3.127 -25.284 -37.551 1.00 58.75 92 PRO A C 1
ATOM 707 O O . PRO A 1 92 ? 3.417 -24.412 -38.373 1.00 58.75 92 PRO A O 1
ATOM 710 N N . HIS A 1 93 ? 3.845 -25.517 -36.454 1.00 47.19 93 HIS A N 1
ATOM 711 C CA . HIS A 1 93 ? 5.091 -24.856 -36.087 1.00 47.19 93 HIS A CA 1
ATOM 712 C C . HIS A 1 93 ? 6.174 -25.038 -37.164 1.00 47.19 93 HIS A C 1
ATOM 714 O O . HIS A 1 93 ? 6.536 -26.160 -37.517 1.00 47.19 93 HIS A O 1
ATOM 720 N N . ARG A 1 94 ? 6.751 -23.927 -37.642 1.00 53.22 94 ARG A N 1
ATOM 721 C CA . ARG A 1 94 ? 8.030 -23.937 -38.369 1.00 53.22 94 ARG A CA 1
ATOM 722 C C . ARG A 1 94 ? 9.200 -23.951 -37.373 1.00 53.22 94 ARG A C 1
ATOM 724 O O . ARG A 1 94 ? 9.172 -23.170 -36.420 1.00 53.22 94 ARG A O 1
ATOM 731 N N . PRO A 1 95 ? 10.242 -24.771 -37.594 1.00 55.47 95 PRO A N 1
ATOM 732 C CA . PRO A 1 95 ? 11.389 -24.841 -36.700 1.00 55.47 95 PRO A CA 1
ATOM 733 C C . PRO A 1 95 ? 12.310 -23.618 -36.816 1.00 55.47 95 PRO A C 1
ATOM 735 O O . PRO A 1 95 ? 12.468 -22.996 -37.870 1.00 55.47 95 PRO A O 1
ATOM 738 N N . ALA A 1 96 ? 12.920 -23.302 -35.675 1.00 46.41 96 ALA A N 1
ATOM 739 C CA . ALA A 1 96 ? 13.782 -22.163 -35.414 1.00 46.41 96 ALA A CA 1
ATOM 740 C C . ALA A 1 96 ? 15.039 -22.131 -36.301 1.00 46.41 96 ALA A C 1
ATOM 742 O O . ALA A 1 96 ? 15.827 -23.077 -36.342 1.00 46.41 96 ALA A O 1
ATOM 743 N N . ARG A 1 97 ? 15.293 -20.984 -36.943 1.00 50.72 97 ARG A N 1
ATOM 744 C CA . ARG A 1 97 ? 16.603 -20.679 -37.529 1.00 50.72 97 ARG A CA 1
ATOM 745 C C . ARG A 1 97 ? 17.539 -20.156 -36.441 1.00 50.72 97 ARG A C 1
ATOM 747 O O . ARG A 1 97 ? 17.436 -19.006 -36.023 1.00 50.72 97 ARG A O 1
ATOM 754 N N . ARG A 1 98 ? 18.481 -21.011 -36.031 1.00 47.84 98 ARG A N 1
ATOM 755 C CA . ARG A 1 98 ? 19.697 -20.646 -35.291 1.00 47.84 98 ARG A CA 1
ATOM 756 C C . ARG A 1 98 ? 20.433 -19.532 -36.045 1.00 47.84 98 ARG A C 1
ATOM 758 O O . ARG A 1 98 ? 20.891 -19.752 -37.164 1.00 47.84 98 ARG A O 1
ATOM 765 N N . ARG A 1 99 ? 20.570 -18.348 -35.441 1.00 50.41 99 ARG A N 1
ATOM 766 C CA . ARG A 1 99 ? 21.557 -17.347 -35.869 1.00 50.41 99 ARG A CA 1
ATOM 767 C C . ARG A 1 99 ? 22.740 -17.388 -34.918 1.00 50.41 99 ARG A C 1
ATOM 769 O O . ARG A 1 99 ? 22.596 -17.219 -33.713 1.00 50.41 99 ARG A O 1
ATOM 776 N N . ALA A 1 100 ? 23.884 -17.681 -35.521 1.00 46.94 100 ALA A N 1
ATOM 777 C CA . ALA A 1 100 ? 25.181 -17.807 -34.900 1.00 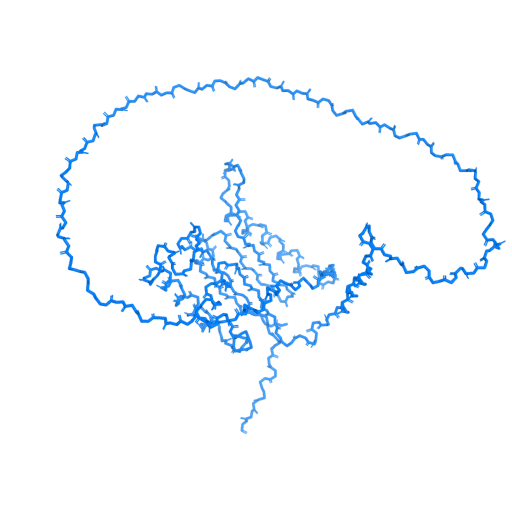46.94 100 ALA A CA 1
ATOM 778 C C . ALA A 1 100 ? 25.691 -16.479 -34.323 1.00 46.94 100 ALA A C 1
ATOM 780 O O . ALA A 1 100 ? 25.360 -15.387 -34.790 1.00 46.94 100 ALA A O 1
ATOM 781 N N . HIS A 1 101 ? 26.541 -16.644 -33.316 1.00 45.81 101 HIS A N 1
ATOM 782 C CA . HIS A 1 101 ? 27.329 -15.647 -32.616 1.00 45.81 101 HIS A CA 1
ATOM 783 C C . HIS A 1 101 ? 28.041 -14.650 -33.543 1.00 45.81 101 HIS A C 1
ATOM 785 O O . HIS A 1 101 ? 28.778 -15.036 -34.448 1.00 45.81 101 HIS A O 1
ATOM 791 N N . ARG A 1 102 ? 27.928 -13.358 -33.221 1.00 47.44 102 ARG A N 1
ATOM 792 C CA . ARG A 1 102 ? 28.957 -12.356 -33.528 1.00 47.44 102 ARG A CA 1
ATOM 793 C C . ARG A 1 102 ? 29.189 -11.482 -32.298 1.00 47.44 102 ARG A C 1
ATOM 795 O O . ARG A 1 102 ? 28.350 -10.657 -31.953 1.00 47.44 102 ARG A O 1
ATOM 802 N N . ARG A 1 103 ? 30.341 -11.687 -31.652 1.00 52.59 103 ARG A N 1
ATOM 803 C CA . ARG A 1 103 ? 30.972 -10.727 -30.736 1.00 52.59 103 ARG A CA 1
ATOM 804 C C . ARG A 1 103 ? 31.374 -9.474 -31.526 1.00 52.59 103 ARG A C 1
ATOM 806 O O . ARG A 1 103 ? 31.979 -9.634 -32.588 1.00 52.59 103 ARG A O 1
ATOM 813 N N . PRO A 1 104 ? 31.152 -8.258 -31.009 1.00 52.88 104 PRO A N 1
ATOM 814 C CA . PRO A 1 104 ? 31.962 -7.107 -31.366 1.00 52.88 104 PRO A CA 1
ATOM 815 C C . PRO A 1 104 ? 32.991 -6.821 -30.269 1.00 52.88 104 PRO A C 1
ATOM 817 O O . PRO A 1 104 ? 32.704 -6.898 -29.077 1.00 52.88 104 PRO A O 1
ATOM 820 N N . ALA A 1 105 ? 34.198 -6.515 -30.730 1.00 44.44 105 ALA A N 1
ATOM 821 C CA . ALA A 1 105 ? 35.376 -6.193 -29.949 1.00 44.44 105 ALA A CA 1
ATOM 822 C C . ALA A 1 105 ? 35.208 -4.928 -29.093 1.00 44.44 105 ALA A C 1
ATOM 824 O O . ALA A 1 105 ? 34.599 -3.942 -29.517 1.00 44.44 105 ALA A O 1
ATOM 825 N N . GLU A 1 106 ? 35.839 -4.965 -27.921 1.00 45.69 106 GLU A N 1
ATOM 826 C CA . GLU A 1 106 ? 36.145 -3.816 -27.078 1.00 45.69 106 GLU A CA 1
ATOM 827 C C . GLU A 1 106 ? 36.879 -2.735 -27.882 1.00 45.69 106 GLU A C 1
ATOM 829 O O . GLU A 1 106 ? 37.928 -2.964 -28.485 1.00 45.69 106 GLU A O 1
ATOM 834 N N . ARG A 1 107 ? 36.323 -1.522 -27.875 1.00 51.09 107 ARG A N 1
ATOM 835 C CA . ARG A 1 107 ? 37.039 -0.297 -28.235 1.00 51.09 107 ARG A CA 1
ATOM 836 C C . ARG A 1 107 ? 36.912 0.689 -27.089 1.00 51.09 107 ARG A C 1
ATOM 838 O O . ARG A 1 107 ? 35.962 1.463 -27.009 1.00 51.09 107 ARG A O 1
ATOM 845 N N . THR A 1 108 ? 37.916 0.670 -26.230 1.00 49.03 108 THR A N 1
ATOM 846 C CA . THR A 1 108 ? 38.235 1.722 -25.273 1.00 49.03 108 THR A CA 1
ATOM 847 C C . THR A 1 108 ? 38.569 2.996 -26.052 1.00 49.03 108 THR A C 1
ATOM 849 O O . THR A 1 108 ? 39.533 3.047 -26.815 1.00 49.03 108 THR A O 1
ATOM 852 N N . ARG A 1 109 ? 37.758 4.044 -25.890 1.00 52.00 109 ARG A N 1
ATOM 853 C CA . ARG A 1 109 ? 38.134 5.420 -26.237 1.00 52.00 109 ARG A CA 1
ATOM 854 C C . ARG A 1 109 ? 37.810 6.327 -25.051 1.00 52.00 109 ARG A C 1
ATOM 856 O O . ARG A 1 109 ? 36.666 6.307 -24.599 1.00 52.00 109 ARG A O 1
ATOM 863 N N . PRO A 1 110 ? 38.760 7.147 -24.577 1.00 52.31 110 PRO A N 1
ATOM 864 C CA . PRO A 1 110 ? 38.473 8.167 -23.585 1.00 52.31 110 PRO A CA 1
ATOM 865 C C . PRO A 1 110 ? 37.755 9.325 -24.287 1.00 52.31 110 PRO A C 1
ATOM 867 O O . PRO A 1 110 ? 38.244 9.857 -25.285 1.00 52.31 110 PRO A O 1
ATOM 870 N N . ARG A 1 111 ? 36.571 9.706 -23.799 1.00 48.78 111 ARG A N 1
ATOM 871 C CA . ARG A 1 111 ? 35.902 10.942 -24.220 1.00 48.78 111 ARG A CA 1
ATOM 872 C C . ARG A 1 111 ? 35.918 11.951 -23.078 1.00 48.78 111 ARG A C 1
ATOM 874 O O . ARG A 1 111 ? 35.308 11.768 -22.032 1.00 48.78 111 ARG A O 1
ATOM 881 N N . THR A 1 112 ? 36.681 12.996 -23.352 1.00 50.47 112 THR A N 1
ATOM 882 C CA . THR A 1 112 ? 36.796 14.302 -22.715 1.00 50.47 112 THR A CA 1
ATOM 883 C C . THR A 1 112 ? 35.451 14.877 -22.259 1.00 50.47 112 THR A C 1
ATOM 885 O O . THR A 1 112 ? 34.476 14.896 -23.010 1.00 50.47 112 THR A O 1
ATOM 888 N N . ARG A 1 113 ? 35.424 15.390 -21.020 1.00 50.69 113 ARG A N 1
ATOM 889 C CA . ARG A 1 113 ? 34.346 16.224 -20.463 1.00 50.69 113 ARG A CA 1
ATOM 890 C C . ARG A 1 113 ? 34.188 17.513 -21.286 1.00 50.69 113 ARG A C 1
ATOM 892 O O . ARG A 1 113 ? 35.194 18.192 -21.492 1.00 50.69 113 ARG A O 1
ATOM 899 N N . PRO A 1 114 ? 32.970 17.918 -21.682 1.00 51.06 114 PRO A N 1
ATOM 900 C CA . PRO A 1 114 ? 32.733 19.281 -22.133 1.00 51.06 114 PRO A CA 1
ATOM 901 C C . PRO A 1 114 ? 32.644 20.228 -20.926 1.00 51.06 114 PRO A C 1
ATOM 903 O O . PRO A 1 114 ? 32.005 19.924 -19.918 1.00 51.06 114 PRO A O 1
ATOM 906 N N . ALA A 1 115 ? 33.313 21.375 -21.038 1.00 47.59 115 ALA A N 1
ATOM 907 C CA . ALA A 1 115 ? 33.250 22.470 -20.080 1.00 47.59 115 ALA A CA 1
ATOM 908 C C . ALA A 1 115 ? 31.843 23.098 -20.053 1.00 47.59 115 ALA A C 1
ATOM 910 O O . ALA A 1 115 ? 31.241 23.346 -21.098 1.00 47.59 115 ALA A O 1
ATOM 911 N N . LEU A 1 116 ? 31.330 23.358 -18.848 1.00 58.44 116 LEU A N 1
ATOM 912 C CA . LEU A 1 116 ? 30.088 24.098 -18.613 1.00 58.44 116 LEU A CA 1
ATOM 913 C C . LEU A 1 116 ? 30.296 25.601 -18.888 1.00 58.44 116 LEU A C 1
ATOM 915 O O . LEU A 1 116 ? 31.292 26.157 -18.420 1.00 58.44 116 LEU A O 1
ATOM 919 N N . PRO A 1 117 ? 29.367 26.289 -19.578 1.00 57.38 117 PRO A N 1
ATOM 920 C CA . PRO A 1 117 ? 29.409 27.740 -19.722 1.00 57.38 117 PRO A CA 1
ATOM 921 C C . PRO A 1 117 ? 28.904 28.462 -18.453 1.00 57.38 117 PRO A C 1
ATOM 923 O O . PRO A 1 117 ? 28.059 27.931 -17.725 1.00 57.38 117 PRO A O 1
ATOM 926 N N . PRO A 1 118 ? 29.389 29.688 -18.178 1.00 49.78 118 PRO A N 1
ATOM 927 C CA . PRO A 1 118 ? 29.072 30.420 -16.959 1.00 49.78 118 PRO A CA 1
ATOM 928 C C . PRO A 1 118 ? 27.695 31.110 -16.994 1.00 49.78 118 PRO A C 1
ATOM 930 O O . PRO A 1 118 ? 27.315 31.759 -17.962 1.00 49.78 118 PRO A O 1
ATOM 933 N N . ALA A 1 119 ? 26.997 30.995 -15.861 1.00 44.62 119 ALA A N 1
ATOM 934 C CA . ALA A 1 119 ? 26.081 31.952 -15.230 1.00 44.62 119 ALA A CA 1
ATOM 935 C C . ALA A 1 119 ? 25.164 32.836 -16.111 1.00 44.62 119 ALA A C 1
ATOM 937 O O . ALA A 1 119 ? 25.534 33.927 -16.539 1.00 44.62 119 ALA A O 1
ATOM 938 N N . ALA A 1 120 ? 23.873 32.487 -16.157 1.00 37.94 120 ALA A N 1
ATOM 939 C CA . ALA A 1 120 ? 22.795 33.439 -16.430 1.00 37.94 120 ALA A CA 1
ATOM 940 C C . ALA A 1 120 ? 22.202 33.961 -15.106 1.00 37.94 120 ALA A C 1
ATOM 942 O O . ALA A 1 120 ? 21.298 33.364 -14.522 1.00 37.94 120 ALA A O 1
ATOM 943 N N . ARG A 1 121 ? 22.696 35.108 -14.621 1.00 46.06 121 ARG A N 1
ATOM 944 C CA . ARG A 1 121 ? 22.050 35.867 -13.537 1.00 46.06 121 ARG A CA 1
ATOM 945 C C . ARG A 1 121 ? 20.811 36.583 -14.087 1.00 46.06 121 ARG A C 1
ATOM 947 O O . ARG A 1 121 ? 20.910 37.687 -14.616 1.00 46.06 121 ARG A O 1
ATOM 954 N N . ARG A 1 122 ? 19.624 35.985 -13.941 1.00 43.03 122 ARG A N 1
ATOM 955 C CA . ARG A 1 122 ? 18.346 36.680 -14.174 1.00 43.03 122 ARG A CA 1
ATOM 956 C C . ARG A 1 122 ? 17.905 37.411 -12.904 1.00 43.03 122 ARG A C 1
ATOM 958 O O . ARG A 1 122 ? 17.554 36.797 -11.904 1.00 43.03 122 ARG A O 1
ATOM 965 N N . ARG A 1 123 ? 17.922 38.746 -12.966 1.00 43.91 123 ARG A N 1
ATOM 966 C CA . ARG A 1 123 ? 17.356 39.652 -11.958 1.00 43.91 123 ARG A CA 1
ATOM 967 C C . ARG A 1 123 ? 15.832 39.497 -11.922 1.00 43.91 123 ARG A C 1
ATOM 969 O O . ARG A 1 123 ? 15.160 39.803 -12.906 1.00 43.91 123 ARG A O 1
ATOM 976 N N . LEU A 1 124 ? 15.290 39.071 -10.784 1.00 37.91 124 LEU A N 1
ATOM 977 C CA . LEU A 1 124 ? 13.857 39.117 -10.498 1.00 37.91 124 LEU A CA 1
ATOM 978 C C . LEU A 1 124 ? 13.468 40.586 -10.225 1.00 37.91 124 LEU A C 1
ATOM 980 O O . LEU A 1 124 ? 13.789 41.139 -9.176 1.00 37.91 124 LEU A O 1
ATOM 984 N N . ARG A 1 125 ? 12.817 41.256 -11.184 1.00 39.44 125 ARG A N 1
ATOM 985 C CA . ARG A 1 125 ? 12.173 42.562 -10.957 1.00 39.44 125 ARG A CA 1
ATOM 986 C C . ARG A 1 125 ? 10.811 42.320 -10.307 1.00 39.44 125 ARG A C 1
ATOM 988 O O . ARG A 1 125 ? 9.855 41.954 -10.985 1.00 39.44 125 ARG A O 1
ATOM 995 N N . ILE A 1 126 ? 10.724 42.554 -9.001 1.00 40.38 126 ILE A N 1
ATOM 996 C CA . ILE A 1 126 ? 9.456 42.648 -8.273 1.00 40.38 126 ILE A CA 1
ATOM 997 C C . ILE A 1 126 ? 8.760 43.941 -8.726 1.00 40.38 126 ILE A C 1
ATOM 999 O O . ILE A 1 126 ? 9.237 45.042 -8.453 1.00 40.38 126 ILE A O 1
ATOM 1003 N N . ARG A 1 127 ? 7.646 43.821 -9.458 1.00 39.19 127 ARG A N 1
ATOM 1004 C CA . ARG A 1 127 ? 6.748 44.950 -9.743 1.00 39.19 127 ARG A CA 1
ATOM 1005 C C . ARG A 1 127 ? 5.941 45.257 -8.479 1.00 39.19 127 ARG A C 1
ATOM 1007 O O . ARG A 1 127 ? 5.114 44.447 -8.071 1.00 39.19 127 ARG A O 1
ATOM 1014 N N . ARG A 1 128 ? 6.166 46.430 -7.878 1.00 39.28 128 ARG A N 1
ATOM 1015 C CA . ARG A 1 128 ? 5.260 47.013 -6.876 1.00 39.28 128 ARG A CA 1
ATOM 1016 C C . ARG A 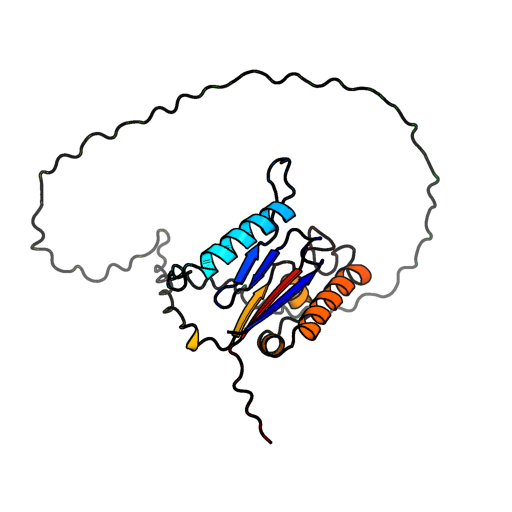1 128 ? 3.905 47.297 -7.538 1.00 39.28 128 ARG A C 1
ATOM 1018 O O . ARG A 1 128 ? 3.860 47.935 -8.588 1.00 39.28 128 ARG A O 1
ATOM 1025 N N . ARG A 1 129 ? 2.820 46.794 -6.941 1.00 46.56 129 ARG A N 1
ATOM 1026 C CA . ARG A 1 129 ? 1.443 47.196 -7.269 1.00 46.56 129 ARG A CA 1
ATOM 1027 C C . ARG A 1 129 ? 1.226 48.658 -6.841 1.00 46.56 129 ARG A C 1
ATOM 1029 O O . ARG A 1 129 ? 1.739 49.026 -5.785 1.00 46.56 129 ARG A O 1
ATOM 1036 N N . PRO A 1 130 ? 0.471 49.467 -7.602 1.00 44.62 130 PRO A N 1
ATOM 1037 C CA . PRO A 1 130 ? -0.005 50.751 -7.114 1.00 44.62 130 PRO A CA 1
ATOM 1038 C C . PRO A 1 130 ? -1.097 50.555 -6.056 1.00 44.62 130 PRO A C 1
ATOM 1040 O O . PRO A 1 130 ? -1.924 49.644 -6.155 1.00 44.62 130 PRO A O 1
ATOM 1043 N N . SER A 1 131 ? -1.045 51.413 -5.039 1.00 42.88 131 SER A N 1
ATOM 1044 C CA . SER A 1 131 ? -2.015 51.548 -3.958 1.00 42.88 131 SER A CA 1
ATOM 1045 C C . SER A 1 131 ? -3.423 51.774 -4.507 1.00 42.88 131 SER A C 1
ATOM 1047 O O . SER A 1 131 ? -3.618 52.573 -5.421 1.00 42.88 131 SER A O 1
ATOM 1049 N N . HIS A 1 132 ? -4.390 51.041 -3.959 1.00 49.16 132 HIS A N 1
ATOM 1050 C CA . HIS A 1 132 ? -5.803 51.197 -4.277 1.00 49.16 132 HIS A CA 1
ATOM 1051 C C . HIS A 1 132 ? -6.397 52.286 -3.378 1.00 49.16 132 HIS A C 1
ATOM 1053 O O . HIS A 1 132 ? -6.209 52.259 -2.163 1.00 49.16 132 HIS A O 1
ATOM 1059 N N . ASP A 1 133 ? -7.064 53.238 -4.017 1.00 56.28 133 ASP A N 1
ATOM 1060 C CA . ASP A 1 133 ? -7.729 54.406 -3.448 1.00 56.28 133 ASP A CA 1
ATOM 1061 C C . ASP A 1 133 ? -9.098 54.004 -2.851 1.00 56.28 133 ASP A C 1
ATOM 1063 O O . ASP A 1 133 ? -9.911 53.409 -3.570 1.00 56.28 133 ASP A O 1
ATOM 1067 N N . PRO A 1 134 ? -9.378 54.242 -1.555 1.00 54.88 134 PRO A N 1
ATOM 1068 C CA . PRO A 1 134 ? -10.638 53.860 -0.934 1.00 54.88 134 PRO A CA 1
ATOM 1069 C C . PRO A 1 134 ? -11.645 55.018 -0.972 1.00 54.88 134 PRO A C 1
ATOM 1071 O O . PRO A 1 134 ? -11.838 55.715 0.019 1.00 54.88 134 PRO A O 1
ATOM 1074 N N . ALA A 1 135 ? -12.342 55.208 -2.094 1.00 51.97 135 ALA A N 1
ATOM 1075 C CA . ALA A 1 135 ? -13.499 56.105 -2.128 1.00 51.97 135 ALA A CA 1
ATOM 1076 C C . ALA A 1 135 ? -14.508 55.729 -3.223 1.00 51.97 135 ALA A C 1
ATOM 1078 O O . ALA A 1 135 ? -14.431 56.221 -4.346 1.00 51.97 135 ALA A O 1
ATOM 1079 N N . ARG A 1 136 ? -15.472 54.862 -2.879 1.00 47.81 136 ARG A N 1
ATOM 1080 C CA . ARG A 1 136 ? -16.898 54.936 -3.277 1.00 47.81 136 ARG A CA 1
ATOM 1081 C C . ARG A 1 136 ? -17.614 53.639 -2.914 1.00 47.81 136 ARG A C 1
ATOM 1083 O O . ARG A 1 136 ? -17.502 52.632 -3.605 1.00 47.81 136 ARG A O 1
ATOM 1090 N N . THR A 1 137 ? -18.401 53.697 -1.852 1.00 50.88 137 THR A N 1
ATOM 1091 C CA . THR A 1 137 ? -19.496 52.770 -1.568 1.00 50.88 137 THR A CA 1
ATOM 1092 C C . THR A 1 137 ? -20.728 53.230 -2.351 1.00 50.88 137 THR A C 1
ATOM 1094 O O . THR A 1 137 ? -21.223 54.324 -2.085 1.00 50.88 137 THR A O 1
ATOM 1097 N N . PRO A 1 138 ? -21.242 52.457 -3.322 1.00 57.34 138 PRO A N 1
ATOM 1098 C CA . PRO A 1 138 ? -22.614 52.613 -3.773 1.00 57.34 138 PRO A CA 1
ATOM 1099 C C . PRO A 1 138 ? -23.560 51.829 -2.855 1.00 57.34 138 PRO A C 1
ATOM 1101 O O . PRO A 1 138 ? -23.310 50.679 -2.492 1.00 57.34 138 PRO A O 1
ATOM 1104 N N . ASP A 1 139 ? -24.640 52.505 -2.498 1.00 53.44 139 ASP A N 1
ATOM 1105 C CA . ASP A 1 139 ? -25.732 52.092 -1.624 1.00 53.44 139 ASP A CA 1
ATOM 1106 C C . ASP A 1 139 ? -26.525 50.895 -2.210 1.00 53.44 139 ASP A C 1
ATOM 1108 O O . ASP A 1 139 ? -27.054 51.003 -3.323 1.00 53.44 139 ASP A O 1
ATOM 1112 N N . PRO A 1 140 ? -26.607 49.727 -1.537 1.00 49.81 140 PRO A N 1
ATOM 1113 C CA . PRO A 1 140 ? -27.314 48.555 -2.043 1.00 49.81 140 PRO A CA 1
ATOM 1114 C C . PRO A 1 140 ? -28.743 48.471 -1.486 1.00 49.81 140 PRO A C 1
ATOM 1116 O O . PRO A 1 140 ? -29.106 47.503 -0.821 1.00 49.81 140 PRO A O 1
ATOM 1119 N N . ALA A 1 141 ? -29.587 49.453 -1.789 1.00 55.59 141 ALA A N 1
ATOM 1120 C CA . ALA A 1 141 ? -31.013 49.376 -1.491 1.00 55.59 141 ALA A CA 1
ATOM 1121 C C . ALA A 1 141 ? -31.830 49.812 -2.709 1.00 55.59 141 ALA A C 1
ATOM 1123 O O . ALA A 1 141 ? -32.094 50.994 -2.889 1.00 55.59 141 ALA A O 1
ATOM 1124 N N . SER A 1 142 ? -32.207 48.836 -3.549 1.00 55.78 142 SER A N 1
ATOM 1125 C CA . SER A 1 142 ? -33.416 48.799 -4.403 1.00 55.78 142 SER A CA 1
ATOM 1126 C C . SER A 1 142 ? -33.140 48.092 -5.729 1.00 55.78 142 SER A C 1
ATOM 1128 O O . SER A 1 142 ? -32.838 48.697 -6.756 1.00 55.78 142 SER A O 1
ATOM 1130 N N . SER A 1 143 ? -33.281 46.770 -5.743 1.00 52.84 143 SER A N 1
ATOM 1131 C CA . SER A 1 143 ? -33.588 46.049 -6.979 1.00 52.84 143 SER A CA 1
ATOM 1132 C C . SER A 1 143 ? -34.418 44.813 -6.644 1.00 52.84 143 SER A C 1
ATOM 1134 O O . SER A 1 143 ? -33.957 43.975 -5.867 1.00 52.84 143 SER A O 1
ATOM 1136 N N . PRO A 1 144 ? -35.637 44.679 -7.195 1.00 64.06 144 PRO A N 1
ATOM 1137 C CA . PRO A 1 144 ? -36.468 43.510 -6.953 1.00 64.06 144 PRO A CA 1
ATOM 1138 C C . PRO A 1 144 ? -35.834 42.246 -7.565 1.00 64.06 144 PRO A C 1
ATOM 1140 O O . PRO A 1 144 ? -35.146 42.324 -8.593 1.00 64.06 144 PRO A O 1
ATOM 1143 N N . PRO A 1 145 ? -36.057 41.062 -6.964 1.00 54.22 145 PRO A N 1
ATOM 1144 C CA . PRO A 1 145 ? -35.492 39.809 -7.447 1.00 54.22 145 PRO A CA 1
ATOM 1145 C C . PRO A 1 145 ? -36.044 39.476 -8.838 1.00 54.22 145 PRO A C 1
ATOM 1147 O O . PRO A 1 145 ? -37.232 39.218 -9.017 1.00 54.22 145 PRO A O 1
ATOM 1150 N N . ARG A 1 146 ? -35.165 39.462 -9.848 1.00 62.50 146 ARG A N 1
ATOM 1151 C CA . ARG A 1 146 ? -35.524 39.011 -11.198 1.00 62.50 146 ARG A CA 1
ATOM 1152 C C . ARG A 1 146 ? -35.814 37.502 -11.182 1.00 62.50 146 ARG A C 1
ATOM 1154 O O . ARG A 1 146 ? -34.953 36.734 -10.745 1.00 62.50 146 ARG A O 1
ATOM 1161 N N . PRO A 1 147 ? -36.963 37.045 -11.703 1.00 56.78 147 PRO A N 1
ATOM 1162 C CA . PRO A 1 147 ? -37.287 35.627 -11.743 1.00 56.78 147 PRO A CA 1
ATOM 1163 C C . PRO A 1 147 ? -36.359 34.859 -12.702 1.00 56.78 147 PRO A C 1
ATOM 1165 O O . PRO A 1 147 ? -36.250 35.158 -13.889 1.00 56.78 147 PRO A O 1
ATOM 1168 N N . GLY A 1 148 ? -35.692 33.832 -12.170 1.00 55.72 148 GLY A N 1
ATOM 1169 C CA . GLY A 1 148 ? -35.475 32.567 -12.877 1.00 55.72 148 GLY A CA 1
ATOM 1170 C C . GLY A 1 148 ? -34.559 32.531 -14.106 1.00 55.72 148 GLY A C 1
ATOM 1171 O O . GLY A 1 148 ? -34.810 31.721 -14.997 1.00 55.72 148 GLY A O 1
ATOM 1172 N N . ARG A 1 149 ? -33.461 33.298 -14.180 1.00 60.41 149 ARG A N 1
ATOM 1173 C CA . ARG A 1 149 ? -32.412 33.000 -15.180 1.00 60.41 149 ARG A CA 1
ATOM 1174 C C . ARG A 1 149 ? -31.701 31.695 -14.809 1.00 60.41 149 ARG A C 1
ATOM 1176 O O . ARG A 1 149 ? -30.760 31.688 -14.017 1.00 60.41 149 ARG A O 1
ATOM 1183 N N . ARG A 1 150 ? -32.140 30.574 -15.395 1.00 62.75 150 ARG A N 1
ATOM 1184 C CA . ARG A 1 150 ? -31.373 29.319 -15.390 1.00 62.75 150 ARG A CA 1
ATOM 1185 C C . ARG A 1 150 ? -29.999 29.620 -15.989 1.00 62.75 150 ARG A C 1
ATOM 1187 O O . ARG A 1 150 ? -29.907 29.953 -17.166 1.00 62.75 150 ARG A O 1
ATOM 1194 N N . LEU A 1 151 ? -28.943 29.537 -15.176 1.00 67.31 151 LEU A N 1
ATOM 1195 C CA . LEU A 1 151 ? -27.569 29.636 -15.665 1.00 67.31 151 LEU A CA 1
ATOM 1196 C C . LEU A 1 151 ? -27.287 28.419 -16.550 1.00 67.31 151 LEU A C 1
ATOM 1198 O O . LEU A 1 151 ? -26.933 27.338 -16.072 1.00 67.31 151 LEU A O 1
ATOM 1202 N N . LEU A 1 152 ? -27.484 28.610 -17.846 1.00 76.00 152 LEU A N 1
ATOM 1203 C CA . LEU A 1 152 ? -26.988 27.708 -18.865 1.00 76.00 152 LEU A CA 1
ATOM 1204 C C . LEU A 1 152 ? -25.472 27.916 -19.001 1.00 76.00 152 LEU A C 1
ATOM 1206 O O . LEU A 1 152 ? -24.955 29.015 -18.781 1.00 76.00 152 LEU A O 1
ATOM 1210 N N . ASP A 1 153 ? -24.731 26.854 -19.300 1.00 79.50 153 ASP A N 1
ATOM 1211 C CA . ASP A 1 153 ? -23.332 26.987 -19.698 1.00 79.50 153 ASP A CA 1
ATOM 1212 C C . ASP A 1 153 ? -23.210 27.661 -21.081 1.00 79.50 153 ASP A C 1
ATOM 1214 O O . ASP A 1 153 ? -24.206 27.959 -21.743 1.00 79.50 153 ASP A O 1
ATOM 1218 N N . ARG A 1 154 ? -21.977 27.898 -21.553 1.00 77.88 154 ARG A N 1
ATOM 1219 C CA . ARG A 1 154 ? -21.722 28.499 -22.879 1.00 77.88 154 ARG A CA 1
ATOM 1220 C C . ARG A 1 154 ? -22.309 27.696 -24.055 1.00 77.88 154 ARG A C 1
ATOM 1222 O O . ARG A 1 154 ? -22.283 28.185 -25.176 1.00 77.88 154 ARG A O 1
ATOM 1229 N N . ARG A 1 155 ? -22.813 26.479 -23.821 1.00 81.69 155 ARG A N 1
ATOM 1230 C CA . ARG A 1 155 ? -23.449 25.602 -24.813 1.00 81.69 155 ARG A CA 1
ATOM 1231 C C . ARG A 1 155 ? -24.955 25.440 -24.578 1.00 81.69 155 ARG A C 1
ATOM 1233 O O . ARG A 1 155 ? -25.551 24.523 -25.136 1.00 81.69 155 ARG A O 1
ATOM 1240 N N . GLY A 1 156 ? -25.575 26.276 -23.744 1.00 82.62 156 GLY A N 1
ATOM 1241 C CA . GLY A 1 156 ? -27.013 26.206 -23.487 1.00 82.62 156 GLY A CA 1
ATOM 1242 C C . GLY A 1 156 ? -27.435 25.022 -22.610 1.00 82.62 156 GLY A C 1
ATOM 1243 O O . GLY A 1 156 ? -28.627 24.739 -22.514 1.00 82.62 156 GLY A O 1
ATOM 1244 N N . ARG A 1 157 ? -26.500 24.308 -21.964 1.00 82.12 157 ARG A N 1
ATOM 1245 C CA . ARG A 1 157 ? -26.837 23.164 -21.105 1.00 82.12 157 ARG A CA 1
ATOM 1246 C C . ARG A 1 157 ? -27.073 23.623 -19.669 1.00 82.12 157 ARG A C 1
ATOM 1248 O O . ARG A 1 157 ? -26.351 24.499 -19.188 1.00 82.12 157 ARG A O 1
ATOM 1255 N N . PRO A 1 158 ? -28.038 23.026 -18.945 1.00 76.9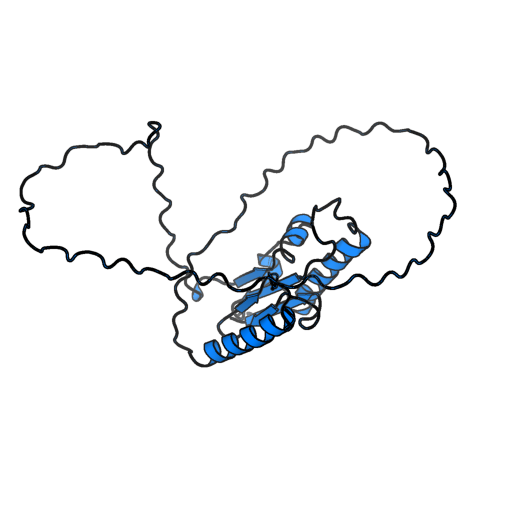4 158 PRO A N 1
ATOM 1256 C CA . PRO A 1 158 ? -28.203 23.306 -17.529 1.00 76.94 158 PRO A CA 1
ATOM 1257 C C . PRO A 1 158 ? -26.892 22.992 -16.810 1.00 76.94 158 PRO A C 1
ATOM 1259 O O . PRO A 1 158 ? -26.398 21.863 -16.892 1.00 76.94 158 PRO A O 1
ATOM 1262 N N . ARG A 1 159 ? -26.321 23.978 -16.105 1.00 73.06 159 ARG A N 1
ATOM 1263 C CA . ARG A 1 159 ? -25.170 23.729 -15.235 1.00 73.06 159 ARG A CA 1
ATOM 1264 C C . ARG A 1 159 ? -25.567 22.651 -14.232 1.00 73.06 159 ARG A C 1
ATOM 1266 O O . ARG A 1 159 ? -26.404 22.891 -13.360 1.00 73.06 159 ARG A O 1
ATOM 1273 N N . ARG A 1 160 ? -24.980 21.456 -14.359 1.00 78.62 160 ARG A N 1
ATOM 1274 C CA . ARG A 1 160 ? -25.058 20.437 -13.311 1.00 78.62 160 ARG A CA 1
ATOM 1275 C C . ARG A 1 160 ? -24.561 21.102 -12.034 1.00 78.62 160 ARG A C 1
ATOM 1277 O O . ARG A 1 160 ? -23.442 21.615 -12.014 1.00 78.62 160 ARG A O 1
ATOM 1284 N N . ARG A 1 161 ? -25.408 21.154 -11.001 1.00 76.12 161 ARG A N 1
ATOM 1285 C CA . ARG A 1 161 ? -24.961 21.570 -9.670 1.00 76.12 161 ARG A CA 1
ATOM 1286 C C . ARG A 1 161 ? -23.749 20.711 -9.332 1.00 76.12 161 ARG A C 1
ATOM 1288 O O . ARG A 1 161 ? -23.829 19.488 -9.453 1.00 76.12 161 ARG A O 1
ATOM 1295 N N . ALA A 1 162 ? -22.643 21.359 -8.972 1.00 77.19 162 ALA A N 1
ATOM 1296 C CA . ALA A 1 162 ? -21.500 20.645 -8.435 1.00 77.19 162 ALA A CA 1
ATOM 1297 C C . ALA A 1 162 ? -22.012 19.762 -7.284 1.00 77.19 162 ALA A C 1
ATOM 1299 O O . ALA A 1 162 ? -22.845 20.241 -6.499 1.00 77.19 162 ALA A O 1
ATOM 1300 N N . PRO A 1 163 ? -21.614 18.481 -7.221 1.00 79.06 163 PRO A N 1
ATOM 1301 C CA . PRO A 1 163 ? -21.979 17.640 -6.095 1.00 79.06 163 PRO A CA 1
ATOM 1302 C C . PRO A 1 163 ? -21.590 18.377 -4.814 1.00 79.06 163 PRO A C 1
ATOM 1304 O O . PRO A 1 163 ? -20.477 18.894 -4.699 1.00 79.06 163 PRO A O 1
ATOM 1307 N N . ARG A 1 164 ? -22.543 18.502 -3.884 1.00 77.38 164 ARG A N 1
ATOM 1308 C CA . ARG A 1 164 ? -22.237 19.060 -2.568 1.00 77.38 164 ARG A CA 1
ATOM 1309 C C . ARG A 1 164 ? -21.173 18.162 -1.928 1.00 77.38 164 ARG A C 1
ATOM 1311 O O . ARG A 1 164 ? -21.320 16.941 -2.024 1.00 77.38 164 ARG A O 1
ATOM 1318 N N . PRO A 1 165 ? -20.131 18.730 -1.300 1.00 73.06 165 PRO A N 1
ATOM 1319 C CA . PRO A 1 165 ? -19.190 17.924 -0.539 1.00 73.06 165 PRO A CA 1
ATOM 1320 C C . PRO A 1 165 ? -19.979 17.131 0.509 1.00 73.06 165 PRO A C 1
ATOM 1322 O O . PRO A 1 165 ? -20.846 17.688 1.189 1.00 73.06 165 PRO A O 1
ATOM 1325 N N . ARG A 1 166 ? -19.740 15.817 0.580 1.00 77.12 166 ARG A N 1
ATOM 1326 C CA . ARG A 1 166 ? -20.276 14.993 1.669 1.00 77.12 166 ARG A CA 1
ATOM 1327 C C . ARG A 1 166 ? -19.706 15.532 2.983 1.00 77.12 166 ARG A C 1
ATOM 1329 O O . ARG A 1 166 ? -18.564 15.990 3.008 1.00 77.12 166 ARG A O 1
ATOM 1336 N N . ALA A 1 167 ? -20.504 15.496 4.049 1.00 78.88 167 ALA A N 1
ATOM 1337 C CA . ALA A 1 167 ? -19.995 15.797 5.382 1.00 78.88 167 ALA A CA 1
ATOM 1338 C C . ALA A 1 167 ? -18.801 14.868 5.689 1.00 78.88 167 ALA A C 1
ATOM 1340 O O . ALA A 1 167 ? -18.820 13.712 5.248 1.00 78.88 167 ALA A O 1
ATOM 1341 N N . PRO A 1 168 ? -17.762 15.357 6.387 1.00 78.56 168 PRO A N 1
ATOM 1342 C CA . PRO A 1 168 ? -16.644 14.513 6.782 1.00 78.56 168 PRO A CA 1
ATOM 1343 C C . PRO A 1 168 ? -17.163 13.344 7.624 1.00 78.56 168 PRO A C 1
ATOM 1345 O O . PRO A 1 168 ? -18.007 13.524 8.501 1.00 78.56 168 PRO A O 1
ATOM 1348 N N . LEU A 1 169 ? -16.681 12.137 7.331 1.00 76.50 169 LEU A N 1
ATOM 1349 C CA . LEU A 1 169 ? -16.974 10.969 8.154 1.00 76.50 169 LEU A CA 1
ATOM 1350 C C . LEU A 1 169 ? -16.178 11.079 9.454 1.00 76.50 169 LEU A C 1
ATOM 1352 O O . LEU A 1 169 ? -14.981 11.369 9.427 1.00 76.50 169 LEU A O 1
ATOM 1356 N N . SER A 1 170 ? -16.826 10.818 10.589 1.00 81.31 170 SER A N 1
ATOM 1357 C CA . SER A 1 170 ? -16.106 10.662 11.847 1.00 81.31 170 SER A CA 1
ATOM 1358 C C . SER A 1 170 ? -15.267 9.392 11.788 1.00 81.31 170 SER A C 1
ATOM 1360 O O . SER A 1 170 ? -15.734 8.349 11.331 1.00 81.31 170 SER A O 1
ATOM 1362 N N . SER A 1 171 ? -14.053 9.428 12.335 1.00 75.44 171 SER A N 1
ATOM 1363 C CA . SER A 1 171 ? -13.232 8.222 12.505 1.00 75.44 171 SER A CA 1
ATOM 1364 C C . SER A 1 171 ? -13.929 7.152 13.356 1.00 75.44 171 SER A C 1
ATOM 1366 O O . SER A 1 171 ? -13.604 5.969 13.258 1.00 75.44 171 SER A O 1
ATOM 1368 N N . ARG A 1 172 ? -14.918 7.542 14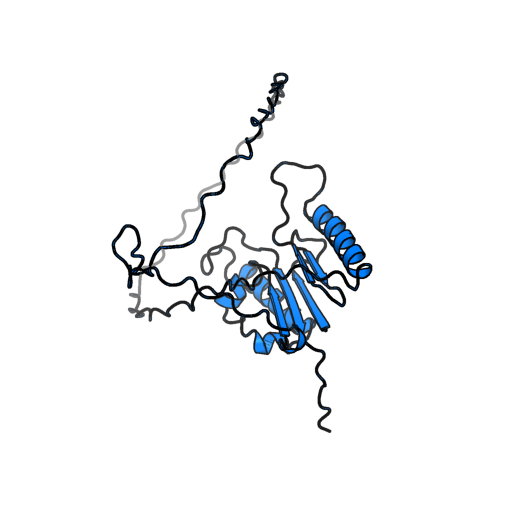.174 1.00 78.94 172 ARG A N 1
ATOM 1369 C CA . ARG A 1 172 ? -15.763 6.614 14.936 1.00 78.94 172 ARG A CA 1
ATOM 1370 C C . ARG A 1 172 ? -16.731 5.833 14.041 1.00 78.94 172 ARG A C 1
ATOM 1372 O O . ARG A 1 172 ? -17.049 4.698 14.373 1.00 78.94 172 ARG A O 1
ATOM 1379 N N . ASP A 1 173 ? -17.129 6.368 12.896 1.00 85.75 173 ASP A N 1
ATOM 1380 C CA . ASP A 1 173 ? -18.115 5.726 12.017 1.00 85.75 173 ASP A CA 1
ATOM 1381 C C . ASP A 1 173 ? -17.459 4.848 10.941 1.00 85.75 173 ASP A C 1
ATOM 1383 O O . ASP A 1 173 ? -18.139 4.156 10.187 1.00 85.75 173 ASP A O 1
ATOM 1387 N N . VAL A 1 174 ? -16.125 4.850 10.880 1.00 89.00 174 VAL A N 1
ATOM 1388 C CA . VAL A 1 174 ? -15.335 4.080 9.917 1.00 89.00 174 VAL A CA 1
ATOM 1389 C C . VAL A 1 174 ? -14.789 2.823 10.615 1.00 89.00 174 VAL A C 1
ATOM 1391 O O . VAL A 1 174 ? -13.840 2.921 11.396 1.00 89.00 174 VAL A O 1
ATOM 1394 N N . PRO A 1 175 ? -15.368 1.625 10.393 1.00 90.88 175 PRO A N 1
ATOM 1395 C CA . PRO A 1 175 ? -14.940 0.403 11.084 1.00 90.88 175 PRO A CA 1
ATOM 1396 C C . PRO A 1 175 ? -13.522 -0.025 10.683 1.00 90.88 175 PRO A C 1
ATOM 1398 O O . PRO A 1 175 ? -12.779 -0.585 11.496 1.00 90.88 175 PRO A O 1
ATOM 1401 N N . TRP A 1 176 ? -13.142 0.276 9.443 1.00 93.94 176 TRP A N 1
ATOM 1402 C CA . TRP A 1 176 ? -11.818 0.049 8.888 1.00 93.94 176 TRP A CA 1
ATOM 1403 C C . TRP A 1 176 ? -11.547 1.010 7.725 1.00 93.94 176 TRP A C 1
ATOM 1405 O O . TRP A 1 176 ? -12.472 1.518 7.095 1.00 93.94 176 TRP A O 1
ATOM 1415 N N . ALA A 1 177 ? -10.271 1.240 7.440 1.00 93.50 177 ALA A N 1
ATOM 1416 C CA . ALA A 1 177 ? -9.772 1.952 6.275 1.00 93.50 177 ALA A CA 1
ATOM 1417 C C . ALA A 1 177 ? -8.574 1.187 5.697 1.00 93.50 177 ALA A C 1
ATOM 1419 O O . ALA A 1 177 ? -7.870 0.486 6.424 1.00 93.50 177 ALA A O 1
ATOM 1420 N N . ALA A 1 178 ? -8.347 1.318 4.395 1.00 94.81 178 ALA A N 1
ATOM 1421 C CA . ALA A 1 178 ? -7.229 0.690 3.705 1.00 94.81 178 ALA A CA 1
ATOM 1422 C C . ALA A 1 178 ? -6.431 1.746 2.947 1.00 94.81 178 ALA A C 1
ATOM 1424 O O . ALA A 1 178 ? -7.009 2.681 2.390 1.00 94.81 178 ALA A O 1
ATOM 1425 N N . LEU A 1 179 ? -5.118 1.570 2.908 1.00 95.38 179 LEU A N 1
ATOM 1426 C CA . LEU A 1 179 ? -4.214 2.360 2.091 1.00 95.38 179 LEU A CA 1
ATOM 1427 C C . LEU A 1 179 ? -3.305 1.398 1.327 1.00 95.38 179 LEU A C 1
ATOM 1429 O O . LEU A 1 179 ? -2.741 0.487 1.923 1.00 95.38 179 LEU A O 1
ATOM 1433 N N . ALA A 1 180 ? -3.204 1.558 0.014 1.00 95.25 180 ALA A N 1
ATOM 1434 C CA . ALA A 1 180 ? -2.496 0.625 -0.853 1.00 95.25 180 ALA A CA 1
ATOM 1435 C C . ALA A 1 180 ? -1.755 1.405 -1.940 1.00 95.25 180 ALA A C 1
ATOM 1437 O O . ALA A 1 180 ? -2.369 2.282 -2.551 1.00 95.25 180 ALA A O 1
ATOM 1438 N N . THR A 1 181 ? -0.485 1.073 -2.200 1.00 94.62 181 THR A N 1
ATOM 1439 C CA . THR A 1 181 ? 0.245 1.640 -3.350 1.00 94.62 181 THR A CA 1
ATOM 1440 C C . THR A 1 181 ? -0.405 1.195 -4.655 1.00 94.62 181 THR A C 1
ATOM 1442 O O . THR A 1 181 ? -1.206 0.246 -4.692 1.00 94.62 181 THR A O 1
ATOM 1445 N N . ASP A 1 182 ? -0.117 1.869 -5.763 1.00 92.44 182 ASP A N 1
ATOM 1446 C CA . ASP A 1 182 ? -0.659 1.442 -7.054 1.00 92.44 182 ASP A CA 1
ATOM 1447 C C . ASP A 1 182 ? -0.078 0.078 -7.475 1.00 92.44 182 ASP A C 1
ATOM 1449 O O . ASP A 1 182 ? -0.814 -0.812 -7.933 1.00 92.44 182 ASP A O 1
ATOM 1453 N N . GLY A 1 183 ? 1.198 -0.107 -7.151 1.00 92.38 183 GLY A N 1
ATOM 1454 C CA . GLY A 1 183 ? 1.952 -1.329 -7.068 1.00 92.38 183 GLY A CA 1
ATOM 1455 C C . GLY A 1 183 ? 1.493 -2.248 -5.944 1.00 92.38 183 GLY A C 1
ATOM 1456 O O . GLY A 1 183 ? 2.101 -3.281 -5.786 1.00 92.38 183 GLY A O 1
ATOM 1457 N N . ALA A 1 184 ? 0.370 -2.033 -5.245 1.00 95.06 184 ALA A N 1
ATOM 1458 C CA . ALA A 1 184 ? -0.402 -3.015 -4.450 1.00 95.06 184 ALA A CA 1
ATOM 1459 C C . ALA A 1 184 ? -1.785 -3.287 -5.105 1.00 95.06 184 ALA A C 1
ATOM 1461 O O . ALA A 1 184 ? -2.186 -4.428 -5.364 1.00 95.06 184 ALA A O 1
ATOM 1462 N N . CYS A 1 185 ? -2.486 -2.210 -5.453 1.00 95.12 185 CYS A N 1
ATOM 1463 C CA . CYS A 1 185 ? -3.895 -2.211 -5.828 1.00 95.12 185 CYS A CA 1
ATOM 1464 C C . CYS A 1 185 ? -4.180 -2.772 -7.234 1.00 95.12 185 CYS A C 1
ATOM 1466 O O . CYS A 1 185 ? -5.124 -3.550 -7.409 1.00 95.12 185 CYS A O 1
ATOM 1468 N N . LYS A 1 186 ? -3.382 -2.412 -8.255 1.00 94.38 186 LYS A N 1
ATOM 1469 C CA . LYS A 1 186 ? -3.705 -2.753 -9.658 1.00 94.38 186 LYS A CA 1
ATOM 1470 C C . LYS A 1 186 ? -3.755 -4.272 -9.894 1.00 94.38 186 LYS A C 1
ATOM 1472 O O . LYS A 1 186 ? -4.762 -4.743 -10.433 1.00 94.38 186 LYS A O 1
ATOM 1477 N N . PRO A 1 187 ? -2.759 -5.073 -9.470 1.00 94.94 187 PRO A N 1
ATOM 1478 C CA . PRO A 1 187 ? -2.815 -6.518 -9.672 1.00 94.94 187 PRO A CA 1
ATOM 1479 C C . PRO A 1 187 ? -3.773 -7.225 -8.720 1.00 94.94 187 PRO A C 1
ATOM 1481 O O . PRO A 1 187 ? -4.365 -8.218 -9.125 1.00 94.94 187 PRO A O 1
ATOM 1484 N N . MET A 1 188 ? -4.007 -6.709 -7.505 1.00 96.50 188 MET A N 1
ATOM 1485 C CA . MET A 1 188 ? -5.057 -7.259 -6.636 1.00 96.50 188 MET A CA 1
ATOM 1486 C C . MET A 1 188 ? -6.415 -7.218 -7.335 1.00 96.50 188 MET A C 1
ATOM 1488 O O . MET A 1 188 ? -7.087 -8.241 -7.415 1.00 96.50 188 MET A O 1
ATOM 1492 N N . ARG A 1 189 ? -6.772 -6.080 -7.939 1.00 96.25 189 ARG A N 1
ATOM 1493 C CA . ARG A 1 189 ? -7.997 -5.964 -8.738 1.00 96.25 189 ARG A CA 1
ATOM 1494 C C . ARG A 1 189 ? -7.996 -6.889 -9.952 1.00 96.25 189 ARG A C 1
ATOM 1496 O O . ARG A 1 189 ? -9.010 -7.513 -10.247 1.00 96.25 189 ARG A O 1
ATOM 1503 N N . HIS A 1 190 ? -6.874 -6.989 -10.665 1.00 96.19 190 HIS A N 1
ATOM 1504 C CA . HIS A 1 190 ? -6.758 -7.881 -11.822 1.00 96.19 190 HIS A CA 1
ATOM 1505 C C . HIS A 1 190 ? -6.987 -9.356 -11.449 1.00 96.19 190 HIS A C 1
ATOM 1507 O O . HIS A 1 190 ? -7.640 -10.086 -12.190 1.00 96.19 190 HIS A O 1
ATOM 1513 N N . LEU A 1 191 ? -6.486 -9.775 -10.285 1.00 96.38 191 LEU A N 1
ATOM 1514 C CA . LEU A 1 191 ? -6.566 -11.145 -9.778 1.00 96.38 191 LEU A CA 1
ATOM 1515 C C . LEU A 1 191 ? -7.840 -11.432 -8.962 1.00 96.38 191 LEU A C 1
ATOM 1517 O O . LEU A 1 191 ? -8.014 -12.559 -8.500 1.00 96.38 191 LEU A O 1
ATOM 1521 N N . GLY A 1 192 ? -8.718 -10.440 -8.760 1.00 96.88 192 GLY A N 1
ATOM 1522 C CA . GLY A 1 192 ? -9.913 -10.571 -7.917 1.00 96.88 192 GLY A CA 1
ATOM 1523 C C . GLY A 1 192 ? -9.596 -10.758 -6.427 1.00 96.88 192 GLY A C 1
ATOM 1524 O O . GLY A 1 192 ? -10.300 -11.477 -5.724 1.00 96.88 192 GLY A O 1
ATOM 1525 N N . LEU A 1 193 ? -8.502 -10.155 -5.959 1.00 96.38 193 LEU A N 1
ATOM 1526 C CA . LEU A 1 193 ? -8.024 -10.182 -4.574 1.00 96.38 193 LEU A CA 1
ATOM 1527 C C . LEU A 1 193 ? -8.366 -8.890 -3.806 1.00 96.38 193 LEU A C 1
ATOM 1529 O O . LEU A 1 193 ? -7.834 -8.675 -2.723 1.00 96.38 193 LEU A O 1
ATOM 1533 N N . ASP A 1 194 ? -9.221 -8.020 -4.351 1.00 95.94 194 ASP A N 1
ATOM 1534 C CA . ASP A 1 194 ? -9.598 -6.712 -3.796 1.00 95.94 194 ASP A CA 1
ATOM 1535 C C . ASP A 1 194 ? -10.919 -6.725 -2.995 1.00 95.94 194 ASP A C 1
ATOM 1537 O O . ASP A 1 194 ? -11.639 -5.727 -2.934 1.00 95.94 194 ASP A O 1
ATOM 1541 N N . ASP A 1 195 ? -11.228 -7.844 -2.327 1.00 96.94 195 ASP A N 1
ATOM 1542 C CA . ASP A 1 195 ? -12.323 -7.954 -1.349 1.00 96.94 195 ASP A CA 1
ATOM 1543 C C . ASP A 1 195 ? -11.949 -7.248 -0.029 1.00 96.94 195 ASP A C 1
ATOM 1545 O O . ASP A 1 195 ? -11.582 -7.873 0.968 1.00 96.94 195 ASP A O 1
ATOM 1549 N N . TRP A 1 196 ? -11.989 -5.912 -0.038 1.00 95.56 196 TRP A N 1
ATOM 1550 C CA . TRP A 1 196 ? -11.541 -5.069 1.078 1.00 95.56 196 TRP A CA 1
ATOM 1551 C C . TRP A 1 196 ? -12.176 -5.399 2.440 1.00 95.56 196 TRP A C 1
ATOM 1553 O O . TRP A 1 196 ? -11.425 -5.443 3.417 1.00 95.56 196 TRP A O 1
ATOM 1563 N N . PRO A 1 197 ? -13.493 -5.678 2.558 1.00 95.00 197 PRO A N 1
ATOM 1564 C CA . PRO A 1 197 ? -14.078 -6.126 3.821 1.00 95.00 197 PRO A CA 1
ATOM 1565 C C . PRO A 1 197 ? -13.417 -7.390 4.379 1.00 95.00 197 PRO A C 1
ATOM 1567 O O . PRO A 1 197 ? -13.126 -7.450 5.572 1.00 95.00 197 PRO A O 1
ATOM 1570 N N . ARG A 1 198 ? -13.124 -8.379 3.526 1.00 95.56 198 ARG A N 1
ATOM 1571 C CA . ARG A 1 198 ? -12.420 -9.599 3.937 1.00 95.56 198 ARG A CA 1
ATOM 1572 C C . ARG A 1 198 ? -10.959 -9.327 4.286 1.00 95.56 198 ARG A C 1
ATOM 1574 O O . ARG A 1 198 ? -10.445 -9.879 5.255 1.00 95.56 198 ARG A O 1
ATOM 1581 N N . LEU A 1 199 ? -10.279 -8.468 3.530 1.00 96.06 199 LEU A N 1
ATOM 1582 C CA . LEU A 1 199 ? -8.906 -8.063 3.849 1.00 96.06 199 LEU A CA 1
ATOM 1583 C C . LEU A 1 199 ? -8.832 -7.352 5.204 1.00 96.06 199 LEU A C 1
ATOM 1585 O O . LEU A 1 199 ? -7.890 -7.564 5.962 1.00 96.06 199 LEU A O 1
ATOM 1589 N N . ALA A 1 200 ? -9.851 -6.566 5.557 1.00 94.56 200 ALA A N 1
ATOM 1590 C CA . ALA A 1 200 ? -9.902 -5.852 6.829 1.00 94.56 200 ALA A CA 1
ATOM 1591 C C . ALA A 1 200 ? -9.956 -6.789 8.045 1.00 94.56 200 ALA A C 1
ATOM 1593 O O . ALA A 1 200 ? -9.583 -6.377 9.147 1.00 94.56 200 ALA A O 1
ATOM 1594 N N . THR A 1 201 ? -10.365 -8.049 7.866 1.00 94.06 201 THR A N 1
ATOM 1595 C CA . THR A 1 201 ? -10.385 -9.060 8.933 1.00 94.06 201 THR A CA 1
ATOM 1596 C C . THR A 1 201 ? -9.122 -9.919 8.988 1.00 94.06 201 THR A C 1
ATOM 1598 O O . THR A 1 201 ? -8.929 -10.625 9.972 1.00 94.06 201 THR A O 1
ATOM 1601 N N . MET A 1 202 ? -8.245 -9.860 7.982 1.00 95.62 202 MET A N 1
ATOM 1602 C CA . MET A 1 202 ? -7.011 -10.655 7.942 1.00 95.62 202 MET A CA 1
ATOM 1603 C C . MET A 1 202 ? -5.982 -10.194 8.983 1.00 95.62 202 MET A C 1
ATOM 1605 O O . MET A 1 202 ? -6.005 -9.050 9.443 1.00 95.62 202 MET A O 1
ATOM 1609 N N . ASP A 1 203 ? -5.100 -11.098 9.395 1.00 94.44 203 ASP A N 1
ATOM 1610 C CA . ASP A 1 203 ? -3.907 -10.759 10.171 1.00 94.44 203 ASP A CA 1
ATOM 1611 C C . ASP A 1 203 ? -2.755 -10.307 9.256 1.00 94.44 203 ASP A C 1
ATOM 1613 O O . ASP A 1 203 ? -2.884 -10.248 8.031 1.00 94.44 203 ASP A O 1
ATOM 1617 N N . GLU A 1 204 ? -1.640 -9.925 9.876 1.00 94.69 204 GLU A N 1
ATOM 1618 C CA . GLU A 1 204 ? -0.450 -9.433 9.179 1.00 94.69 204 GLU A CA 1
ATOM 1619 C C . GLU A 1 204 ? 0.148 -10.487 8.247 1.00 94.69 204 GLU A C 1
ATOM 1621 O O . GLU A 1 204 ? 0.408 -10.190 7.082 1.00 94.69 204 GLU A O 1
ATOM 1626 N N . ASP A 1 205 ? 0.259 -11.734 8.708 1.00 96.56 205 ASP A N 1
ATOM 1627 C CA . ASP A 1 205 ? 0.808 -12.833 7.915 1.00 96.56 205 ASP A CA 1
ATOM 1628 C C . ASP A 1 205 ? -0.056 -13.147 6.690 1.00 96.56 205 ASP A C 1
ATOM 1630 O O . ASP A 1 205 ? 0.460 -13.426 5.608 1.00 96.56 205 ASP A O 1
ATOM 1634 N N . ALA A 1 206 ? -1.384 -13.114 6.823 1.00 96.81 206 ALA A N 1
ATOM 1635 C CA . ALA A 1 206 ? -2.296 -13.328 5.707 1.00 96.81 206 ALA A CA 1
ATOM 1636 C C . ALA A 1 206 ? -2.210 -12.197 4.675 1.00 96.81 206 ALA A C 1
ATOM 1638 O O . ALA A 1 206 ? -2.197 -12.480 3.474 1.00 96.81 206 ALA A O 1
ATOM 1639 N N . ILE A 1 207 ? -2.103 -10.943 5.125 1.00 97.12 207 ILE A N 1
ATOM 1640 C CA . ILE A 1 207 ? -1.875 -9.793 4.240 1.00 97.12 207 ILE A CA 1
ATOM 1641 C C . ILE A 1 207 ? -0.514 -9.923 3.542 1.00 97.12 207 ILE A C 1
ATOM 1643 O O . ILE A 1 207 ? -0.430 -9.740 2.328 1.00 97.12 207 ILE A O 1
ATOM 1647 N N . HIS A 1 208 ? 0.535 -10.315 4.265 1.00 96.62 208 HIS A N 1
ATOM 1648 C CA . HIS A 1 208 ? 1.863 -10.525 3.696 1.00 96.62 208 HIS A CA 1
ATOM 1649 C C . HIS A 1 208 ? 1.871 -11.640 2.644 1.00 96.62 208 HIS A C 1
ATOM 1651 O O . HIS A 1 208 ? 2.315 -11.427 1.517 1.00 96.62 208 HIS A O 1
ATOM 1657 N N . ARG A 1 209 ? 1.280 -12.804 2.950 1.00 97.06 209 ARG A N 1
ATOM 1658 C CA . ARG A 1 209 ? 1.123 -13.910 1.988 1.00 97.06 209 ARG A CA 1
ATOM 1659 C C . ARG A 1 209 ? 0.355 -13.491 0.737 1.00 97.06 209 ARG A C 1
ATOM 1661 O O . ARG A 1 209 ? 0.647 -13.987 -0.350 1.00 97.06 209 ARG A O 1
ATOM 1668 N N . LEU A 1 210 ? -0.622 -12.593 0.866 1.00 97.31 210 LEU A N 1
ATOM 1669 C CA . LEU A 1 210 ? -1.342 -12.048 -0.282 1.00 97.31 210 LEU A CA 1
ATOM 1670 C C . LEU A 1 210 ? -0.425 -11.212 -1.182 1.00 97.31 210 LEU A C 1
ATOM 1672 O O . LEU A 1 210 ? -0.489 -11.367 -2.404 1.00 97.31 210 LEU A O 1
ATOM 1676 N N . LEU A 1 211 ? 0.439 -10.369 -0.605 1.00 96.81 211 LEU A N 1
ATOM 1677 C CA . LEU A 1 211 ? 1.421 -9.605 -1.379 1.00 96.81 211 LEU A CA 1
ATOM 1678 C C . LEU A 1 211 ? 2.458 -10.526 -2.042 1.00 96.81 211 LEU A C 1
ATOM 1680 O O . LEU A 1 211 ? 2.748 -10.341 -3.223 1.00 96.81 211 LEU A O 1
ATOM 1684 N N . VAL A 1 212 ? 2.939 -11.558 -1.338 1.00 96.19 212 VAL A N 1
ATOM 1685 C CA . VAL A 1 212 ? 3.886 -12.549 -1.890 1.00 96.19 212 VAL A CA 1
ATOM 1686 C C . VAL A 1 212 ? 3.264 -13.295 -3.066 1.00 96.19 212 VAL A C 1
ATOM 1688 O O . VAL A 1 212 ? 3.831 -13.316 -4.154 1.00 96.19 212 VAL A O 1
ATOM 1691 N N . ARG A 1 213 ? 2.040 -13.818 -2.903 1.00 95.81 213 ARG A N 1
ATOM 1692 C CA . ARG A 1 213 ? 1.303 -14.508 -3.976 1.00 95.81 213 ARG A CA 1
ATOM 1693 C C . ARG A 1 213 ? 1.200 -13.658 -5.241 1.00 95.81 213 ARG A C 1
ATOM 1695 O O . ARG A 1 213 ? 1.193 -14.177 -6.357 1.00 95.81 213 ARG A O 1
ATOM 1702 N N . ARG A 1 214 ? 1.057 -12.348 -5.071 1.00 95.12 214 ARG A N 1
ATOM 1703 C CA . ARG A 1 214 ? 0.987 -11.422 -6.188 1.00 95.12 214 ARG A CA 1
ATOM 1704 C C . ARG A 1 214 ? 2.350 -11.228 -6.848 1.00 95.12 214 ARG A C 1
ATOM 1706 O O . ARG A 1 214 ? 2.417 -11.266 -8.074 1.00 95.12 214 ARG A O 1
ATOM 1713 N N . GLU A 1 215 ? 3.406 -11.010 -6.072 1.00 95.19 215 GLU A N 1
ATOM 1714 C CA . GLU A 1 215 ? 4.759 -10.932 -6.624 1.00 95.19 215 GLU A CA 1
ATOM 1715 C C . GLU A 1 215 ? 5.116 -12.214 -7.394 1.00 95.19 215 GLU A C 1
ATOM 1717 O O . GLU A 1 215 ? 5.629 -12.141 -8.510 1.00 95.19 215 GLU A O 1
ATOM 1722 N N . ASP A 1 216 ? 4.743 -13.381 -6.867 1.00 95.88 216 ASP A N 1
ATOM 1723 C CA . ASP A 1 216 ? 4.922 -14.665 -7.544 1.00 95.88 216 ASP A CA 1
ATOM 1724 C C . ASP A 1 216 ? 4.175 -14.733 -8.876 1.00 95.88 216 ASP A C 1
ATOM 1726 O O . ASP A 1 216 ? 4.711 -15.242 -9.864 1.00 95.88 216 ASP A O 1
ATOM 1730 N N . TRP A 1 217 ? 2.949 -14.209 -8.935 1.00 96.62 217 TRP A N 1
ATOM 1731 C CA . TRP A 1 217 ? 2.202 -14.127 -10.186 1.00 96.62 217 TRP A CA 1
ATOM 1732 C C . TRP A 1 217 ? 2.901 -13.213 -11.198 1.00 96.62 217 TRP A C 1
ATOM 1734 O O . TRP A 1 217 ? 3.078 -13.604 -12.352 1.00 96.62 217 TRP A O 1
ATOM 1744 N N . GLU A 1 218 ? 3.363 -12.033 -10.777 1.00 96.12 218 GLU A N 1
ATOM 1745 C CA . GLU A 1 218 ? 4.123 -11.128 -11.648 1.00 96.12 218 GLU A CA 1
ATOM 1746 C C . GLU A 1 218 ? 5.387 -11.804 -12.182 1.00 96.12 218 GLU A C 1
ATOM 1748 O O . GLU A 1 218 ? 5.702 -11.663 -13.359 1.00 96.12 218 GLU A O 1
ATOM 1753 N N . ARG A 1 219 ? 6.087 -12.559 -11.329 1.00 95.19 219 ARG A N 1
ATOM 1754 C CA . ARG A 1 219 ? 7.381 -13.180 -11.637 1.00 95.19 219 ARG A CA 1
ATOM 1755 C C . ARG A 1 219 ? 7.255 -14.376 -12.565 1.00 95.19 219 ARG A C 1
ATOM 1757 O O . ARG A 1 219 ? 8.075 -14.546 -13.462 1.00 95.19 219 ARG A O 1
ATOM 1764 N N . HIS A 1 220 ? 6.249 -15.215 -12.345 1.00 96.69 220 HIS A N 1
ATOM 1765 C CA . HIS A 1 220 ? 6.168 -16.520 -13.000 1.00 96.69 220 HIS A CA 1
ATOM 1766 C C . HIS A 1 220 ? 5.039 -16.612 -14.026 1.00 96.69 220 HIS A C 1
ATOM 1768 O O . HIS A 1 220 ? 5.156 -17.358 -14.994 1.00 96.69 220 HIS A O 1
ATOM 1774 N N . SER A 1 221 ? 3.946 -15.870 -13.832 1.00 96.75 221 SER A N 1
ATOM 1775 C CA . SER A 1 221 ? 2.753 -15.957 -14.688 1.00 96.75 221 SER A CA 1
ATOM 1776 C C . SER A 1 221 ? 2.647 -14.812 -15.694 1.00 96.75 221 SER A C 1
ATOM 1778 O O . SER A 1 221 ? 2.142 -15.020 -16.797 1.00 96.75 221 SER A O 1
ATOM 1780 N N . ASP A 1 222 ? 3.124 -13.614 -15.345 1.00 96.81 222 ASP A N 1
ATOM 1781 C CA . ASP A 1 222 ? 3.112 -12.450 -16.240 1.00 96.81 222 ASP A CA 1
ATOM 1782 C C . ASP A 1 222 ? 4.430 -11.641 -16.236 1.00 96.81 222 ASP A C 1
ATOM 1784 O O . ASP A 1 222 ? 4.392 -10.415 -16.087 1.00 96.81 222 ASP A O 1
ATOM 1788 N N . PRO A 1 223 ? 5.604 -12.279 -16.435 1.00 95.88 223 PRO A N 1
ATOM 1789 C CA . PRO A 1 223 ? 6.911 -11.608 -16.345 1.00 95.88 223 PRO A CA 1
ATOM 1790 C C . PRO A 1 223 ? 7.130 -10.529 -17.412 1.00 95.88 223 PRO A C 1
ATOM 1792 O O . PRO A 1 223 ? 7.959 -9.638 -17.258 1.00 95.88 223 PRO A O 1
ATOM 1795 N N . ALA A 1 224 ? 6.395 -10.607 -18.521 1.00 95.50 224 ALA A N 1
ATOM 1796 C CA . ALA A 1 224 ? 6.485 -9.660 -19.626 1.00 95.50 224 ALA A CA 1
ATOM 1797 C C . ALA A 1 224 ? 5.355 -8.617 -19.616 1.00 95.50 224 ALA A C 1
ATOM 1799 O O . ALA A 1 224 ? 5.198 -7.903 -20.606 1.00 95.50 224 ALA A O 1
ATOM 1800 N N . ALA A 1 225 ? 4.561 -8.546 -18.538 1.00 94.81 225 ALA A N 1
ATOM 1801 C CA . ALA A 1 225 ? 3.442 -7.612 -18.409 1.00 94.81 225 ALA A CA 1
ATOM 1802 C C . ALA A 1 225 ? 2.449 -7.667 -19.590 1.00 94.81 225 ALA A C 1
ATOM 1804 O O . ALA A 1 225 ? 1.945 -6.644 -20.054 1.00 94.81 225 ALA A O 1
ATOM 1805 N N . GLN A 1 226 ? 2.189 -8.864 -20.115 1.00 95.62 226 GLN A N 1
ATOM 1806 C CA . GLN A 1 226 ? 1.287 -9.067 -21.248 1.00 95.62 226 GLN A CA 1
ATOM 1807 C C . GLN A 1 226 ? -0.171 -9.156 -20.795 1.00 95.62 226 GLN A C 1
ATOM 1809 O O . GLN A 1 226 ? -1.058 -8.664 -21.492 1.00 95.62 226 GLN A O 1
ATOM 1814 N N . GLN A 1 227 ? -0.422 -9.771 -19.635 1.00 96.12 227 GLN A N 1
ATOM 1815 C CA . GLN A 1 227 ? -1.771 -9.925 -19.081 1.00 96.12 227 GLN A CA 1
ATOM 1816 C C . GLN A 1 227 ? -2.225 -8.659 -18.354 1.00 96.12 227 GLN A C 1
ATOM 1818 O O . GLN A 1 227 ? -3.365 -8.220 -18.524 1.00 96.12 227 GLN A O 1
ATOM 1823 N N . LEU A 1 228 ? -1.321 -8.043 -17.590 1.00 95.38 228 LEU A N 1
ATOM 1824 C CA . LEU A 1 228 ? -1.533 -6.747 -16.963 1.00 95.38 228 LEU A CA 1
ATOM 1825 C C . LEU A 1 228 ? -0.437 -5.770 -17.414 1.00 95.38 228 LEU A C 1
ATOM 1827 O O . LEU A 1 228 ? 0.633 -5.748 -16.798 1.00 95.38 228 LEU A O 1
ATOM 1831 N N . PRO A 1 229 ? -0.697 -4.952 -18.456 1.00 94.25 229 PRO A N 1
ATOM 1832 C CA . PRO A 1 229 ? 0.263 -3.982 -18.970 1.00 94.25 229 PRO A CA 1
ATOM 1833 C C . PRO A 1 229 ? 0.772 -3.025 -17.891 1.00 94.25 229 PRO A C 1
ATOM 1835 O O . PRO A 1 229 ? -0.009 -2.318 -17.250 1.00 94.25 229 PRO A O 1
ATOM 1838 N N . ARG A 1 230 ? 2.095 -2.993 -17.712 1.00 92.62 230 ARG A N 1
ATOM 1839 C CA . ARG A 1 230 ? 2.799 -2.166 -16.725 1.00 92.62 230 ARG A CA 1
ATOM 1840 C C . ARG A 1 230 ? 4.213 -1.838 -17.199 1.00 92.62 230 ARG A C 1
ATOM 1842 O O . ARG A 1 230 ? 4.784 -2.568 -18.005 1.00 92.62 230 ARG A O 1
ATOM 1849 N N . ALA A 1 231 ? 4.747 -0.716 -16.719 1.00 87.94 231 ALA A N 1
ATOM 1850 C CA . ALA A 1 231 ? 6.069 -0.227 -17.111 1.00 87.94 231 ALA A CA 1
ATOM 1851 C C . ALA A 1 231 ? 7.212 -1.013 -16.449 1.00 87.94 231 ALA A C 1
ATOM 1853 O O . ALA A 1 231 ? 8.277 -1.162 -17.042 1.00 87.94 231 ALA A O 1
ATOM 1854 N N . GLN A 1 232 ? 6.979 -1.528 -15.242 1.00 85.94 232 GLN A N 1
ATOM 1855 C CA . GLN A 1 232 ? 7.926 -2.342 -14.488 1.00 85.94 232 GLN A CA 1
ATOM 1856 C C . GLN A 1 232 ? 7.325 -3.725 -14.236 1.00 85.94 232 GLN A C 1
ATOM 1858 O O . GLN A 1 232 ? 6.136 -3.844 -13.942 1.00 85.94 232 GLN A O 1
ATOM 1863 N N . CYS A 1 233 ? 8.135 -4.778 -14.374 1.00 83.25 233 CYS A N 1
ATOM 1864 C CA . CYS A 1 233 ? 7.687 -6.150 -14.115 1.00 83.25 233 CYS A CA 1
ATOM 1865 C C . CYS A 1 233 ? 7.282 -6.329 -12.647 1.00 83.25 233 CYS A C 1
ATOM 1867 O O . CYS A 1 233 ? 6.216 -6.891 -12.377 1.00 83.25 233 CYS A O 1
ATOM 1869 N N . HIS A 1 234 ? 8.114 -5.795 -11.748 1.00 85.69 234 HIS A N 1
ATOM 1870 C CA . HIS A 1 234 ? 7.924 -5.762 -10.306 1.00 85.69 234 HIS A CA 1
ATOM 1871 C C . HIS A 1 234 ? 7.950 -4.312 -9.861 1.00 85.69 234 HIS A C 1
ATOM 1873 O O . HIS A 1 234 ? 8.962 -3.643 -10.041 1.00 85.69 234 HIS A O 1
ATOM 1879 N N . ASP A 1 235 ? 6.817 -3.866 -9.344 1.00 89.44 235 ASP A N 1
ATOM 1880 C CA . ASP A 1 235 ? 6.699 -2.602 -8.634 1.00 89.44 235 ASP A CA 1
ATOM 1881 C C . ASP A 1 235 ? 6.700 -2.892 -7.134 1.00 89.44 235 ASP A C 1
ATOM 1883 O O . ASP A 1 235 ? 6.318 -4.005 -6.715 1.00 89.44 235 ASP A O 1
ATOM 1887 N N . ASP A 1 236 ? 7.092 -1.902 -6.349 1.00 93.44 236 ASP A N 1
ATOM 1888 C CA . ASP A 1 236 ? 6.995 -1.974 -4.902 1.00 93.44 236 ASP A CA 1
ATOM 1889 C C . ASP A 1 236 ? 5.519 -2.012 -4.478 1.00 93.44 236 ASP A C 1
ATOM 1891 O O . ASP A 1 236 ? 4.600 -1.580 -5.179 1.00 93.44 236 ASP A O 1
ATOM 1895 N N . LYS A 1 237 ? 5.257 -2.666 -3.351 1.00 93.81 237 LYS A N 1
ATOM 1896 C CA . LYS A 1 237 ? 3.913 -3.024 -2.905 1.00 93.81 237 LYS A CA 1
ATOM 1897 C C . LYS A 1 237 ? 3.790 -2.660 -1.444 1.00 93.81 237 LYS A C 1
ATOM 1899 O O . LYS A 1 237 ? 4.402 -3.309 -0.606 1.00 93.81 237 LYS A O 1
ATOM 1904 N N . GLY A 1 238 ? 2.952 -1.686 -1.119 1.00 95.12 238 GLY A N 1
ATOM 1905 C CA . GLY A 1 238 ? 2.590 -1.361 0.257 1.00 95.12 238 GLY A CA 1
ATOM 1906 C C . GLY A 1 238 ? 1.095 -1.524 0.478 1.00 95.12 238 GLY A C 1
ATOM 1907 O O . GLY A 1 238 ? 0.298 -1.000 -0.299 1.00 95.12 238 GLY A O 1
ATOM 1908 N N . LEU A 1 239 ? 0.703 -2.215 1.547 1.00 96.06 239 LEU A N 1
ATOM 1909 C CA . LEU A 1 239 ? -0.687 -2.331 1.980 1.00 96.06 239 LEU A CA 1
ATOM 1910 C C . LEU A 1 239 ? -0.795 -2.088 3.488 1.00 96.06 239 LEU A C 1
ATOM 1912 O O . LEU A 1 239 ? -0.120 -2.729 4.293 1.00 96.06 239 LEU A O 1
ATOM 1916 N N . VAL A 1 240 ? -1.686 -1.174 3.866 1.00 96.06 240 VAL A N 1
ATOM 1917 C CA . VAL A 1 240 ? -2.042 -0.874 5.251 1.00 96.06 240 VAL A CA 1
ATOM 1918 C C . VAL A 1 240 ? -3.517 -1.089 5.464 1.00 96.06 240 VAL A C 1
ATOM 1920 O O . VAL A 1 240 ? -4.343 -0.508 4.763 1.00 96.06 240 VAL A O 1
ATOM 1923 N N . MET A 1 241 ? -3.839 -1.847 6.503 1.00 95.19 241 MET A N 1
ATOM 1924 C CA . MET A 1 241 ? -5.194 -1.983 7.009 1.00 95.19 241 MET A CA 1
ATOM 1925 C C . MET A 1 241 ? -5.290 -1.313 8.372 1.00 95.19 241 MET A C 1
ATOM 1927 O O . MET A 1 241 ? -4.660 -1.731 9.342 1.00 95.19 241 MET A O 1
ATOM 1931 N N . LEU A 1 242 ? -6.105 -0.268 8.454 1.00 92.75 242 LEU A N 1
ATOM 1932 C CA . LEU A 1 242 ? -6.527 0.344 9.703 1.00 92.75 242 LEU A CA 1
ATOM 1933 C C . LEU A 1 242 ? -7.866 -0.252 10.087 1.00 92.75 242 LEU A C 1
ATOM 1935 O O . LEU A 1 242 ? -8.809 -0.214 9.308 1.00 92.75 242 LEU A O 1
ATOM 1939 N N . ARG A 1 243 ? -7.988 -0.763 11.305 1.00 91.06 243 ARG A N 1
ATOM 1940 C CA . ARG A 1 243 ? -9.277 -1.231 11.820 1.00 91.06 243 ARG A CA 1
ATOM 1941 C C . ARG A 1 243 ? -9.489 -0.794 13.245 1.00 91.06 243 ARG A C 1
ATOM 1943 O O . ARG A 1 243 ? -8.537 -0.622 14.012 1.00 91.06 243 ARG A O 1
ATOM 1950 N N . ARG A 1 244 ? -10.743 -0.610 13.644 1.00 87.44 244 ARG A N 1
ATOM 1951 C CA . ARG A 1 244 ? -11.040 -0.518 15.073 1.00 87.44 244 ARG A CA 1
ATOM 1952 C C . ARG A 1 244 ? -10.595 -1.840 15.710 1.00 87.44 244 ARG A C 1
ATOM 1954 O O . ARG A 1 244 ? -10.812 -2.891 15.105 1.00 87.44 244 ARG A O 1
ATOM 1961 N N . PRO A 1 245 ? -9.922 -1.814 16.873 1.00 81.31 245 PRO A N 1
ATOM 1962 C CA . PRO A 1 245 ? -9.761 -3.033 17.644 1.00 81.31 245 PRO A CA 1
ATOM 1963 C C . PRO A 1 245 ? -11.169 -3.584 17.822 1.00 81.31 245 PRO A C 1
ATOM 1965 O O . PRO A 1 245 ? -12.034 -2.882 18.350 1.00 81.31 245 PRO A O 1
ATOM 1968 N N . GLY A 1 246 ? -11.426 -4.766 17.268 1.00 71.56 246 GLY A N 1
ATOM 1969 C CA . GLY A 1 246 ? -12.684 -5.428 17.534 1.00 71.56 246 GLY A CA 1
ATOM 1970 C C . GLY A 1 246 ? -12.775 -5.580 19.042 1.00 71.56 246 GLY A C 1
ATOM 1971 O O . GLY A 1 246 ? -11.851 -6.103 19.665 1.00 71.56 246 GLY A O 1
ATOM 1972 N N . THR A 1 247 ? -13.889 -5.148 19.621 1.00 54.06 247 THR A N 1
ATOM 1973 C CA . THR A 1 247 ? -14.479 -5.903 20.719 1.00 54.06 247 THR A CA 1
ATOM 1974 C C . THR A 1 247 ? -14.715 -7.287 20.132 1.00 54.06 247 THR A C 1
ATOM 1976 O O . THR A 1 247 ? -15.764 -7.528 19.540 1.00 54.06 247 THR A O 1
ATOM 1979 N N . MET A 1 248 ? -13.696 -8.149 20.102 1.00 50.44 248 MET A N 1
ATOM 1980 C CA . MET A 1 248 ? -13.935 -9.543 19.782 1.00 50.44 248 MET A CA 1
ATOM 1981 C C . MET A 1 248 ? -14.877 -9.998 20.877 1.00 50.44 248 MET A C 1
ATOM 1983 O O . MET A 1 248 ? -14.470 -10.121 22.028 1.00 50.44 248 MET A O 1
ATOM 1987 N N . SER A 1 249 ? -16.160 -10.098 20.536 1.00 44.69 249 SER A N 1
ATOM 1988 C CA . SER A 1 249 ? -17.121 -10.814 21.341 1.00 44.69 249 SER A CA 1
ATOM 1989 C C . SER A 1 249 ? -16.532 -12.205 21.469 1.00 44.69 249 SER A C 1
ATOM 1991 O O . SER A 1 249 ? -16.543 -12.985 20.520 1.00 44.69 249 SER A O 1
ATOM 1993 N N . THR A 1 250 ? -15.916 -12.467 22.614 1.00 43.56 250 THR A N 1
ATOM 1994 C CA . THR A 1 250 ? -15.697 -13.803 23.135 1.00 43.56 250 THR A CA 1
ATOM 1995 C C . THR A 1 250 ? -17.085 -14.405 23.286 1.00 43.56 250 THR A C 1
ATOM 1997 O O . THR A 1 250 ? -17.724 -14.307 24.328 1.00 43.56 250 THR A O 1
ATOM 2000 N N . THR A 1 251 ? -17.622 -14.923 22.188 1.00 49.44 251 THR A N 1
ATOM 2001 C CA . THR A 1 251 ? -18.730 -15.862 22.234 1.00 49.44 251 THR A CA 1
ATOM 2002 C C . THR A 1 251 ? -18.098 -17.179 22.656 1.00 49.44 251 THR A C 1
ATOM 2004 O O . THR A 1 251 ? -17.579 -17.919 21.823 1.00 49.44 251 THR A O 1
ATOM 2007 N N . THR A 1 252 ? -18.015 -17.348 23.974 1.00 54.31 252 THR A N 1
ATOM 2008 C CA . THR A 1 252 ? -17.741 -18.617 24.651 1.00 54.31 252 THR A CA 1
ATOM 2009 C C . THR A 1 252 ? -18.972 -19.506 24.562 1.00 54.31 252 THR A C 1
ATOM 2011 O O . THR A 1 252 ? -20.090 -18.954 24.689 1.00 54.31 252 THR A O 1
#

Sequence (252 aa):
MKAIVSQLPPAHDGDDRVLATSRAVIQFDGVSAFVPVPVPPARYAEELGGSLRDWLGRESEAELPTVPAVEHGHPPARTRRVDRRPHPRGQPHRPARRRAHRRPAERTRPRTRPALPPAARRRLRIRRRPSHDPARTPDPASSPPRPGRRLLDRRGRPRRRAPRPRAPLSSRDVPWAALATDGACKPMRHLGLDDWPRLATMDEDAIHRLLVRREDWERHSDPAAQQLPRAQCHDDKGLVMLRRPGTMSTTT

Radius of gyration: 29.09 Å; chains: 1; bounding box: 76×82×63 Å

Organism: NCBI:txid112413

Foldseek 3Di:
DDKFKAWPPPLQPALWDWDDDPPDIDIDFPQDDPDDDPDPSSRVCVVVVVVVRVVCVPCVPPDDPPDQPPPPPPDPPPPPPPPPDDDDDDDDDDDDDDDDDDDDDDDDDDDDDDDDDDDDDDDDDDDDDDDDDDDDDDDPPDDDDDPDPQDADPVRHRPDPDPDRDDDDDPVNDQKDKDKHCLAPQVCVVVVVPPVVVVLPDHNVVVNVVNVVSLCCLVPVNVPCPSPNDPHSHHIIMMMMGGDPDPPPPPD

Secondary structure (DSSP, 8-state):
-EEEEEEES-TTTSS-EEEE-SS-EEEE-S---SS--SS-HHHHHHHHHHHHHHHHHH-TT------------PPP--------PPPPP--PPPPP-PPP--PPPP------PPPPPP---------PPPPPP------------------B-TTS-B-PPPPPPPPPPPTTT-SEEEEE-HHHHHHHHHTT---HHHHHH--HHHHHHHHHHHHHIIIII-TTSSSS--SSSS--EEEEEEEPPP------